Protein AF-A0AB34IRJ4-F1 (afdb_monomer)

Structure (mmCIF, N/CA/C/O backbone):
data_AF-A0AB34IRJ4-F1
#
_entry.id   AF-A0AB34IRJ4-F1
#
loop_
_atom_site.group_PDB
_atom_site.id
_atom_site.type_symbol
_atom_site.label_atom_id
_atom_site.label_alt_id
_atom_site.label_comp_id
_atom_site.label_asym_id
_atom_site.label_entity_id
_atom_site.label_seq_id
_atom_site.pdbx_PDB_ins_code
_atom_site.Cartn_x
_atom_site.Cartn_y
_atom_site.Cartn_z
_atom_site.occupancy
_atom_site.B_iso_or_equiv
_atom_site.auth_seq_id
_atom_site.auth_comp_id
_atom_site.auth_asym_id
_atom_site.auth_atom_id
_atom_site.pdbx_PDB_model_num
ATOM 1 N N . MET A 1 1 ? -19.330 45.972 -19.138 1.00 44.22 1 MET A N 1
ATOM 2 C CA . MET A 1 1 ? -19.219 45.124 -17.928 1.00 44.22 1 MET A CA 1
ATOM 3 C C . MET A 1 1 ? -19.487 43.670 -18.324 1.00 44.22 1 MET A C 1
ATOM 5 O O . MET A 1 1 ? -20.655 43.326 -18.471 1.00 44.22 1 MET A O 1
ATOM 9 N N . PRO A 1 2 ? -18.475 42.829 -18.604 1.00 36.53 2 PRO A N 1
ATOM 10 C CA . PRO A 1 2 ? -18.723 41.432 -18.949 1.00 36.53 2 PRO A CA 1
ATOM 11 C C . PRO A 1 2 ? -18.940 40.585 -17.686 1.00 36.53 2 PRO A C 1
ATOM 13 O O . PRO A 1 2 ? -18.190 40.678 -16.716 1.00 36.53 2 PRO A O 1
ATOM 16 N N . ARG A 1 3 ? -20.011 39.785 -17.715 1.00 39.72 3 ARG A N 1
ATOM 17 C CA . ARG A 1 3 ? -20.464 38.876 -16.656 1.00 39.72 3 ARG A CA 1
ATOM 18 C C . ARG A 1 3 ? -19.517 37.676 -16.535 1.00 39.72 3 ARG A C 1
ATOM 20 O O . ARG A 1 3 ? -19.204 37.027 -17.528 1.00 39.72 3 ARG A O 1
ATOM 27 N N . THR A 1 4 ? -19.092 37.374 -15.315 1.00 46.91 4 THR A N 1
ATOM 28 C CA . THR A 1 4 ? -18.349 36.165 -14.939 1.00 46.91 4 THR A CA 1
ATOM 29 C C . THR A 1 4 ? -19.187 34.911 -15.228 1.00 46.91 4 THR A C 1
ATOM 31 O O . THR A 1 4 ? -20.359 34.889 -14.848 1.00 46.91 4 THR A O 1
ATOM 34 N N . PRO A 1 5 ? -18.636 33.848 -15.844 1.00 43.88 5 PRO A N 1
ATOM 35 C CA . PRO A 1 5 ? -19.367 32.597 -15.985 1.00 43.88 5 PRO A CA 1
ATOM 36 C C . PRO A 1 5 ? -19.512 31.916 -14.619 1.00 43.88 5 PRO A C 1
ATOM 38 O O . PRO A 1 5 ? -18.543 31.760 -13.867 1.00 43.88 5 PRO A O 1
ATOM 41 N N . SER A 1 6 ? -20.746 31.526 -14.304 1.00 44.72 6 SER A N 1
ATOM 42 C CA . SER A 1 6 ? -21.101 30.721 -13.141 1.00 44.72 6 SER A CA 1
ATOM 43 C C . SER A 1 6 ? -20.279 29.434 -13.132 1.00 44.72 6 SER A C 1
ATOM 45 O O . SER A 1 6 ? -20.314 28.656 -14.082 1.00 44.72 6 SER A O 1
ATOM 47 N N . ARG A 1 7 ? -19.531 29.204 -12.048 1.00 42.09 7 ARG A N 1
ATOM 48 C CA . ARG A 1 7 ? -18.909 27.905 -11.779 1.00 42.09 7 ARG A CA 1
ATOM 49 C C . ARG A 1 7 ? -20.019 26.872 -11.625 1.00 42.09 7 ARG A C 1
ATOM 51 O O . ARG A 1 7 ? -20.713 26.889 -10.610 1.00 42.09 7 ARG A O 1
ATOM 58 N N . ASP A 1 8 ? -20.136 25.973 -12.593 1.00 44.22 8 ASP A N 1
ATOM 59 C CA . ASP A 1 8 ? -20.968 24.784 -12.450 1.00 44.22 8 ASP A CA 1
ATOM 60 C C . ASP A 1 8 ? -20.623 24.037 -11.149 1.00 44.22 8 ASP A C 1
ATOM 62 O O . ASP A 1 8 ? -19.438 23.906 -10.792 1.00 44.22 8 ASP A O 1
ATOM 66 N N . PRO A 1 9 ? -21.634 23.539 -10.416 1.00 43.94 9 PRO A N 1
ATOM 67 C CA . PRO A 1 9 ? -21.414 22.751 -9.219 1.00 43.94 9 PRO A CA 1
ATOM 68 C C . PRO A 1 9 ? -20.690 21.461 -9.608 1.00 43.94 9 PRO A C 1
ATOM 70 O O . PRO A 1 9 ? -21.222 20.601 -10.307 1.00 43.94 9 PRO A O 1
ATOM 73 N N . ARG A 1 10 ? -19.438 21.331 -9.153 1.00 44.38 10 ARG A N 1
ATOM 74 C CA . ARG A 1 10 ? -18.630 20.128 -9.380 1.00 44.38 10 ARG A CA 1
ATOM 75 C C . ARG A 1 10 ? -19.422 18.905 -8.902 1.00 44.38 10 ARG A C 1
ATOM 77 O O . ARG A 1 10 ? -19.837 18.896 -7.739 1.00 44.38 10 ARG A O 1
ATOM 84 N N . PRO A 1 11 ? -19.598 17.869 -9.739 1.00 42.78 11 PRO A N 1
ATOM 85 C CA . PRO A 1 11 ? -20.307 16.671 -9.327 1.00 42.78 11 PRO A CA 1
ATOM 86 C C . PRO A 1 11 ? -19.607 16.056 -8.112 1.00 42.78 11 PRO A C 1
ATOM 88 O O . PRO A 1 11 ? -18.382 15.890 -8.084 1.00 42.78 11 PRO A O 1
ATOM 91 N N . ARG A 1 12 ? -20.400 15.775 -7.072 1.00 43.34 12 ARG A N 1
ATOM 92 C CA . ARG A 1 12 ? -19.931 15.136 -5.840 1.00 43.34 12 ARG A CA 1
ATOM 93 C C . ARG A 1 12 ? -19.321 13.779 -6.190 1.00 43.34 12 ARG A C 1
ATOM 95 O O . ARG A 1 12 ? -19.916 12.996 -6.924 1.00 43.34 12 ARG A O 1
ATOM 102 N N . ARG A 1 13 ? -18.124 13.520 -5.657 1.00 37.28 13 ARG A N 1
ATOM 103 C CA . ARG A 1 13 ? -17.415 12.242 -5.790 1.00 37.28 13 ARG A CA 1
ATOM 104 C C . ARG A 1 13 ? -18.254 11.129 -5.152 1.00 37.28 13 ARG A C 1
ATOM 106 O O . ARG A 1 13 ? -18.247 10.987 -3.934 1.00 37.28 13 ARG A O 1
ATOM 113 N N . GLN A 1 14 ? -18.968 10.362 -5.967 1.00 38.47 14 GLN A N 1
ATOM 114 C CA . GLN A 1 14 ? -19.478 9.045 -5.597 1.00 38.47 14 GLN A CA 1
ATOM 115 C C . GLN A 1 14 ? -18.463 8.003 -6.057 1.00 38.47 14 GLN A C 1
ATOM 117 O O . GLN A 1 14 ? -18.259 7.847 -7.256 1.00 38.47 14 GLN A O 1
ATOM 122 N N . GLY A 1 15 ? -17.851 7.309 -5.098 1.00 37.06 15 GLY A N 1
ATOM 123 C CA . GLY A 1 15 ? -17.078 6.091 -5.340 1.00 37.06 15 GLY A CA 1
ATOM 124 C C . GLY A 1 15 ? -15.685 6.285 -5.952 1.00 37.06 15 GLY A C 1
ATOM 125 O O . GLY A 1 15 ? -15.468 7.104 -6.836 1.00 37.06 15 GLY A O 1
ATOM 126 N N . GLY A 1 16 ? -14.728 5.508 -5.442 1.00 42.19 16 GLY A N 1
ATOM 127 C CA . GLY A 1 16 ? -13.586 4.987 -6.203 1.00 42.19 16 GLY A CA 1
ATOM 128 C C . GLY A 1 16 ? -12.669 5.982 -6.920 1.00 42.19 16 GLY A C 1
ATOM 129 O O . GLY A 1 16 ? -12.716 6.130 -8.130 1.00 42.19 16 GLY A O 1
ATOM 130 N N . GLY A 1 17 ? -11.753 6.612 -6.185 1.00 43.38 17 GLY A N 1
ATOM 131 C CA . GLY A 1 17 ? -10.332 6.655 -6.567 1.00 43.38 17 GLY A CA 1
ATOM 132 C C . GLY A 1 17 ? -9.820 7.405 -7.813 1.00 43.38 17 GLY A C 1
ATOM 133 O O . GLY A 1 17 ? -8.629 7.723 -7.809 1.00 43.38 17 GLY A O 1
ATOM 134 N N . ARG A 1 18 ? -10.595 7.733 -8.858 1.00 48.44 18 ARG A N 1
ATOM 135 C CA . ARG A 1 18 ? -10.074 8.410 -10.071 1.00 48.44 18 ARG A CA 1
ATOM 136 C C . ARG A 1 18 ? -11.070 9.405 -10.672 1.00 48.44 18 ARG A C 1
ATOM 138 O O . ARG A 1 18 ? -12.279 9.288 -10.549 1.00 48.44 18 ARG A O 1
ATOM 145 N N . SER A 1 19 ? -10.542 10.464 -11.289 1.00 51.97 19 SER A N 1
ATOM 146 C CA . SER A 1 19 ? -11.357 11.427 -12.040 1.00 51.97 19 SER A CA 1
ATOM 147 C C . SER A 1 19 ? -11.882 10.758 -13.311 1.00 51.97 19 SER A C 1
ATOM 149 O O . SER A 1 19 ? -11.064 10.253 -14.081 1.00 51.97 19 SER A O 1
ATOM 151 N N . ARG A 1 20 ? -13.196 10.845 -13.579 1.00 49.09 20 ARG A N 1
ATOM 152 C CA . ARG A 1 20 ? -13.830 10.412 -14.847 1.00 49.09 20 ARG A CA 1
ATOM 153 C C . ARG A 1 20 ? -13.087 10.911 -16.092 1.00 49.09 20 ARG A C 1
ATOM 155 O O . ARG A 1 20 ? -13.030 10.232 -17.107 1.00 49.09 20 ARG A O 1
ATOM 162 N N . TYR A 1 21 ? -12.447 12.075 -15.987 1.00 50.78 21 TYR A N 1
ATOM 163 C CA . TYR A 1 21 ? -11.659 12.677 -17.061 1.00 50.78 21 TYR A CA 1
ATOM 164 C C . TYR A 1 21 ? -10.412 11.860 -17.447 1.00 50.78 21 TYR A C 1
ATOM 166 O O . TYR A 1 21 ? -9.945 11.929 -18.578 1.00 50.78 21 TYR A O 1
ATOM 174 N N . TYR A 1 22 ? -9.836 11.101 -16.512 1.00 55.50 22 TYR A N 1
ATOM 175 C CA . TYR A 1 22 ? -8.657 10.271 -16.770 1.00 55.50 22 TYR A CA 1
ATOM 176 C C . TYR A 1 22 ? -9.024 8.915 -17.387 1.00 55.50 22 TYR A C 1
ATOM 178 O O . TYR A 1 22 ? -8.258 8.395 -18.195 1.00 55.50 22 TYR A O 1
ATOM 186 N N . GLU A 1 23 ? -10.180 8.361 -17.016 1.00 53.50 23 GLU A N 1
ATOM 187 C CA . GLU A 1 23 ? -10.712 7.115 -17.584 1.00 53.50 23 GLU A CA 1
ATOM 188 C C . GLU A 1 23 ? -11.200 7.326 -19.019 1.00 53.50 23 GLU A C 1
ATOM 190 O O . GLU A 1 23 ? -10.738 6.620 -19.914 1.00 53.50 23 GLU A O 1
ATOM 195 N N . ALA A 1 24 ? -11.968 8.394 -19.269 1.00 54.44 24 ALA A N 1
ATOM 196 C CA . ALA A 1 24 ? -12.435 8.760 -20.610 1.00 54.44 24 ALA A CA 1
ATOM 197 C C . ALA A 1 24 ? -11.276 8.922 -21.617 1.00 54.44 24 ALA A C 1
ATOM 199 O O . ALA A 1 24 ? -11.313 8.406 -22.729 1.00 54.44 24 ALA A O 1
ATOM 200 N N . ARG A 1 25 ? -10.172 9.551 -21.195 1.00 58.47 25 ARG A N 1
ATOM 201 C CA . ARG A 1 25 ? -8.992 9.787 -22.047 1.00 58.47 25 ARG A CA 1
ATOM 202 C C . ARG A 1 25 ? -8.156 8.531 -22.331 1.00 58.47 25 ARG A C 1
ATOM 204 O O . ARG A 1 25 ? -7.213 8.584 -23.122 1.00 58.47 25 ARG A O 1
ATOM 211 N N . ARG A 1 26 ? -8.424 7.426 -21.629 1.00 48.12 26 ARG A N 1
ATOM 212 C CA . ARG A 1 26 ? -7.793 6.118 -21.857 1.00 48.12 26 ARG A CA 1
ATOM 213 C C . ARG A 1 26 ? -8.664 5.197 -22.693 1.00 48.12 26 ARG A C 1
ATOM 215 O O . ARG A 1 26 ? -8.104 4.495 -23.530 1.00 48.12 26 ARG A O 1
ATOM 222 N N . GLU A 1 27 ? -9.980 5.229 -22.495 1.00 50.53 27 GLU A N 1
ATOM 223 C CA . GLU A 1 27 ? -10.932 4.599 -23.417 1.00 50.53 27 GLU A CA 1
ATOM 224 C C . GLU A 1 27 ? -10.751 5.159 -24.832 1.00 50.53 27 GLU A C 1
ATOM 226 O O . GLU A 1 27 ? -10.587 4.383 -25.769 1.00 50.53 27 GLU A O 1
ATOM 231 N N . GLU A 1 28 ? -10.580 6.481 -24.972 1.00 53.06 28 GLU A N 1
ATOM 232 C CA . GLU A 1 28 ? -10.205 7.131 -26.244 1.00 53.06 28 GLU A CA 1
ATOM 233 C C . GLU A 1 28 ? -8.888 6.612 -26.858 1.00 53.06 28 GLU A C 1
ATOM 235 O O . GLU A 1 28 ? -8.661 6.762 -28.055 1.00 53.06 28 GLU A O 1
ATOM 240 N N . ARG A 1 29 ? -7.993 6.013 -26.059 1.00 55.16 29 ARG A N 1
ATOM 241 C CA . ARG A 1 29 ? -6.686 5.485 -26.502 1.00 55.16 29 ARG A CA 1
ATOM 242 C C . ARG A 1 29 ? -6.653 3.959 -26.612 1.00 55.16 29 ARG A C 1
ATOM 244 O O . ARG A 1 29 ? -5.565 3.404 -26.765 1.00 55.16 29 ARG A O 1
ATOM 251 N N . GLY A 1 30 ? -7.792 3.274 -26.469 1.00 35.31 30 GLY A N 1
ATOM 252 C CA . GLY A 1 30 ? -7.916 1.823 -26.666 1.00 35.31 30 GLY A CA 1
ATOM 253 C C . GLY A 1 30 ? -7.024 0.953 -25.769 1.00 35.31 30 GLY A C 1
ATOM 254 O O . GLY A 1 30 ? -6.766 -0.204 -26.085 1.00 35.31 30 GLY A O 1
ATOM 255 N N . THR A 1 31 ? -6.502 1.487 -24.661 1.00 43.66 31 THR A N 1
ATOM 256 C CA . THR A 1 31 ? -5.529 0.782 -23.812 1.00 43.66 31 THR A CA 1
ATOM 257 C C . THR A 1 31 ? -6.236 0.116 -22.633 1.00 43.66 31 THR A C 1
ATOM 259 O O . THR A 1 31 ? -6.259 0.647 -21.520 1.00 43.66 31 THR A O 1
ATOM 262 N N . ALA A 1 32 ? -6.800 -1.071 -22.870 1.00 41.62 32 ALA A N 1
ATOM 263 C CA . ALA A 1 32 ? -7.328 -1.951 -21.826 1.00 41.62 32 ALA A CA 1
ATOM 264 C C . ALA A 1 32 ? -6.165 -2.603 -21.056 1.00 41.62 32 ALA A C 1
ATOM 266 O O . ALA A 1 32 ? -5.778 -3.744 -21.289 1.00 41.62 32 ALA A O 1
ATOM 267 N N . GLY A 1 33 ? -5.527 -1.838 -20.171 1.00 46.69 33 GLY A N 1
ATOM 268 C CA . GLY A 1 33 ? -4.509 -2.388 -19.285 1.00 46.69 33 GLY A CA 1
ATOM 269 C C . GLY A 1 33 ? -5.167 -3.244 -18.209 1.00 46.69 33 GLY A C 1
ATOM 270 O O . GLY A 1 33 ? -6.048 -2.760 -17.505 1.00 46.69 33 GLY A O 1
ATOM 271 N N . GLN A 1 34 ? -4.700 -4.476 -18.017 1.00 51.09 34 GLN A N 1
ATOM 272 C CA . GLN A 1 34 ? -4.971 -5.202 -16.778 1.00 51.09 34 GLN A CA 1
ATOM 273 C C . GLN A 1 34 ? -4.484 -4.337 -15.603 1.00 51.09 34 GLN A C 1
ATOM 275 O O . GLN A 1 34 ? -3.388 -3.758 -15.625 1.00 51.09 34 GLN A O 1
ATOM 280 N N . HIS A 1 35 ? -5.349 -4.131 -14.619 1.00 54.22 35 HIS A N 1
ATOM 281 C CA . HIS A 1 35 ? -5.089 -3.262 -13.480 1.00 54.22 35 HIS A CA 1
ATOM 282 C C . HIS A 1 35 ? -5.100 -4.092 -12.205 1.00 54.22 35 HIS A C 1
ATOM 284 O O . HIS A 1 35 ? -5.909 -5.004 -12.057 1.00 54.22 35 HIS A O 1
ATOM 290 N N . ALA A 1 36 ? -4.203 -3.758 -11.275 1.00 58.00 36 ALA A N 1
ATOM 291 C CA . ALA A 1 36 ? -4.333 -4.238 -9.909 1.00 58.00 36 ALA A CA 1
ATOM 292 C C . ALA A 1 36 ? -5.689 -3.800 -9.341 1.00 58.00 36 ALA A C 1
ATOM 294 O O . ALA A 1 36 ? -6.195 -2.732 -9.705 1.00 58.00 36 ALA A O 1
ATOM 295 N N . ALA A 1 37 ? -6.224 -4.599 -8.418 1.00 68.12 37 ALA A N 1
ATOM 296 C CA . ALA A 1 37 ? -7.390 -4.229 -7.630 1.00 68.12 37 ALA A CA 1
ATOM 297 C C . ALA A 1 37 ? -7.214 -2.842 -6.981 1.00 68.12 37 ALA A C 1
ATOM 299 O O . ALA A 1 37 ? -6.096 -2.365 -6.749 1.00 68.12 37 ALA A O 1
ATOM 300 N N . GLU A 1 38 ? -8.326 -2.171 -6.691 1.00 78.88 38 GLU A N 1
ATOM 301 C CA . GLU A 1 38 ? -8.267 -0.879 -6.022 1.00 78.88 38 GLU A CA 1
ATOM 302 C C . GLU A 1 38 ? -7.922 -1.029 -4.538 1.00 78.88 38 GLU A C 1
ATOM 304 O O . GLU A 1 38 ? -8.399 -1.928 -3.853 1.00 78.88 38 GLU A O 1
ATOM 309 N N . TRP A 1 39 ? -7.117 -0.101 -4.020 1.00 81.94 39 TRP A N 1
ATOM 310 C CA . TRP A 1 39 ? -6.894 0.004 -2.583 1.00 81.94 39 TRP A CA 1
ATOM 311 C C . TRP A 1 39 ? -8.162 0.490 -1.874 1.00 81.94 39 TRP A C 1
ATOM 313 O O . TRP A 1 39 ? -8.698 1.542 -2.243 1.00 81.94 39 TRP A O 1
ATOM 323 N N . SER A 1 40 ? -8.561 -0.192 -0.800 1.00 83.19 40 SER A N 1
ATOM 324 C CA . SER A 1 40 ? -9.406 0.424 0.226 1.00 83.19 40 SER A CA 1
ATOM 325 C C . SER A 1 40 ? -8.607 1.499 0.975 1.00 83.19 40 SER A C 1
ATOM 327 O O . SER A 1 40 ? -7.374 1.442 1.048 1.00 83.19 40 SER A O 1
ATOM 329 N N . ASP A 1 41 ? -9.284 2.507 1.530 1.00 80.69 41 ASP A N 1
ATOM 330 C CA . ASP A 1 41 ? -8.605 3.588 2.262 1.00 80.69 41 ASP A CA 1
ATOM 331 C C . ASP A 1 41 ? -7.877 3.063 3.508 1.00 80.69 41 ASP A C 1
ATOM 333 O O . ASP A 1 41 ? -6.759 3.488 3.801 1.00 80.69 4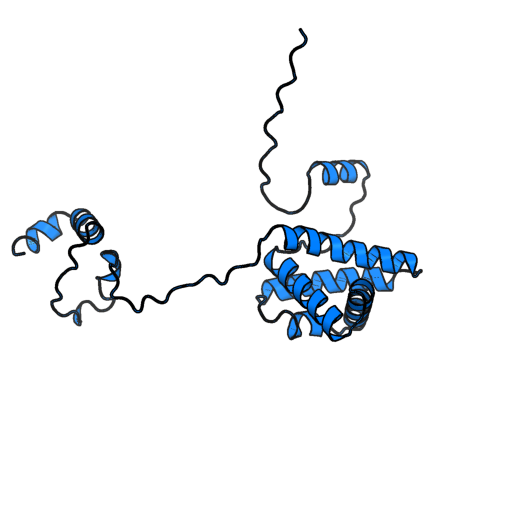1 ASP A O 1
ATOM 337 N N . ALA A 1 42 ? -8.488 2.108 4.217 1.00 81.56 42 ALA A N 1
ATOM 338 C CA . ALA A 1 42 ? -7.899 1.474 5.393 1.00 81.56 42 ALA A CA 1
ATOM 339 C C . ALA A 1 42 ? -6.650 0.659 5.025 1.00 81.56 42 ALA A C 1
ATOM 341 O O . ALA A 1 42 ? -5.606 0.816 5.664 1.00 81.56 42 ALA A O 1
ATOM 342 N N . ALA A 1 43 ? -6.721 -0.143 3.955 1.00 86.62 43 ALA A N 1
ATOM 343 C CA . ALA A 1 43 ? -5.575 -0.909 3.481 1.00 86.62 43 ALA A CA 1
ATOM 344 C C . ALA A 1 43 ? -4.441 0.007 3.000 1.00 86.62 43 ALA A C 1
ATOM 346 O O . ALA A 1 43 ? -3.281 -0.209 3.352 1.00 86.62 43 ALA A O 1
ATOM 347 N N . ALA A 1 44 ? -4.772 1.065 2.249 1.00 88.75 44 ALA A N 1
ATOM 348 C CA . ALA A 1 44 ? -3.791 2.038 1.782 1.00 88.75 44 ALA A CA 1
ATOM 349 C C . ALA A 1 44 ? -3.064 2.718 2.945 1.00 88.75 44 ALA A C 1
ATOM 351 O O . ALA A 1 44 ? -1.839 2.816 2.921 1.00 88.75 44 ALA A O 1
ATOM 352 N N . GLN A 1 45 ? -3.804 3.160 3.965 1.00 86.62 45 GLN A N 1
ATOM 353 C CA . GLN A 1 45 ? -3.220 3.788 5.145 1.00 86.62 45 GLN A CA 1
ATOM 354 C C . GLN A 1 45 ? -2.311 2.818 5.901 1.00 86.62 45 GLN A C 1
ATOM 356 O O . GLN A 1 45 ? -1.174 3.171 6.201 1.00 86.62 45 GLN A O 1
ATOM 361 N N . SER A 1 46 ? -2.786 1.603 6.182 1.00 89.44 46 SER A N 1
ATOM 362 C CA . SER A 1 46 ? -2.026 0.610 6.948 1.00 89.44 46 SER A CA 1
ATOM 363 C C . SER A 1 46 ? -0.723 0.229 6.240 1.00 89.44 46 SER A C 1
ATOM 365 O O . SER A 1 46 ? 0.348 0.314 6.841 1.00 89.44 46 SER A O 1
ATOM 367 N N . VAL A 1 47 ? -0.781 -0.069 4.936 1.00 93.00 47 VAL A N 1
ATOM 368 C CA . VAL A 1 47 ? 0.420 -0.363 4.139 1.00 93.00 47 VAL A CA 1
ATOM 369 C C . VAL A 1 47 ? 1.355 0.843 4.085 1.00 93.00 47 VAL A C 1
ATOM 371 O O . VAL A 1 47 ? 2.565 0.690 4.231 1.00 93.00 47 VAL A O 1
ATOM 374 N N . PHE A 1 48 ? 0.826 2.052 3.893 1.00 93.19 48 PHE A N 1
ATOM 375 C CA . PHE A 1 48 ? 1.649 3.255 3.822 1.00 93.19 48 PHE A CA 1
ATOM 376 C C . PHE A 1 48 ? 2.374 3.550 5.141 1.00 93.19 48 PHE A C 1
ATOM 378 O O . PHE A 1 48 ? 3.575 3.827 5.115 1.00 93.19 48 PHE A O 1
ATOM 385 N N . THR A 1 49 ? 1.677 3.439 6.275 1.00 91.44 49 THR A N 1
ATOM 386 C CA . THR A 1 49 ? 2.262 3.567 7.616 1.00 91.44 49 THR A CA 1
ATOM 387 C C . THR A 1 49 ? 3.355 2.519 7.829 1.00 91.44 49 THR A C 1
ATOM 389 O O . THR A 1 49 ? 4.493 2.887 8.116 1.00 91.44 49 THR A O 1
ATOM 392 N N . ALA A 1 50 ? 3.064 1.239 7.574 1.00 93.31 50 ALA A N 1
ATOM 393 C CA . ALA A 1 50 ? 4.026 0.148 7.730 1.00 93.31 50 ALA A CA 1
ATOM 394 C C . ALA A 1 50 ? 5.292 0.337 6.870 1.00 93.31 50 ALA A C 1
ATOM 396 O O . ALA A 1 50 ? 6.411 0.085 7.321 1.00 93.31 50 ALA A O 1
ATOM 397 N N . LEU A 1 51 ? 5.142 0.826 5.632 1.00 95.38 51 LEU A N 1
ATOM 398 C CA . LEU A 1 51 ? 6.271 1.135 4.748 1.00 95.38 51 LEU A CA 1
ATOM 399 C C . LEU A 1 51 ? 7.119 2.297 5.274 1.00 95.38 51 LEU A C 1
ATOM 401 O O . LEU A 1 51 ? 8.346 2.256 5.169 1.00 95.38 51 LEU A O 1
ATOM 405 N N . HIS A 1 52 ? 6.483 3.327 5.831 1.00 94.25 52 HIS A N 1
ATOM 406 C CA . HIS A 1 52 ? 7.177 4.457 6.443 1.00 94.25 52 HIS A CA 1
ATOM 407 C C . HIS A 1 52 ? 7.936 4.043 7.707 1.00 94.25 52 HIS A C 1
ATOM 409 O O . HIS A 1 52 ? 9.115 4.368 7.841 1.00 94.25 52 HIS A O 1
ATOM 415 N N . GLU A 1 53 ? 7.303 3.281 8.595 1.00 93.44 53 GLU A N 1
ATOM 416 C CA . GLU A 1 53 ? 7.922 2.777 9.824 1.00 93.44 53 GLU A CA 1
ATOM 417 C C . GLU A 1 53 ? 9.055 1.790 9.536 1.00 93.44 53 GLU A C 1
ATOM 419 O O . GLU A 1 53 ? 10.108 1.845 10.168 1.00 93.44 53 GLU A O 1
ATOM 424 N N . GLY A 1 54 ? 8.876 0.892 8.564 1.00 93.62 54 GLY A N 1
ATOM 425 C CA . GLY A 1 54 ? 9.925 -0.027 8.124 1.00 93.62 54 GLY A CA 1
ATOM 426 C C . GLY A 1 54 ? 11.123 0.703 7.507 1.00 93.62 54 GLY A C 1
ATOM 427 O O . GLY A 1 54 ? 12.271 0.415 7.847 1.00 93.62 54 GLY A O 1
ATOM 428 N N . SER A 1 55 ? 10.861 1.707 6.664 1.00 95.88 55 SER A N 1
ATOM 429 C CA . SER A 1 55 ? 11.886 2.587 6.087 1.00 95.88 55 SER A CA 1
ATOM 430 C C . SER A 1 55 ? 12.664 3.346 7.164 1.00 95.88 55 SER A C 1
ATOM 432 O O . SER A 1 55 ? 13.893 3.391 7.092 1.00 95.88 55 SER A O 1
ATOM 434 N N . ALA A 1 56 ? 11.970 3.888 8.170 1.00 94.81 56 ALA A N 1
ATOM 435 C CA . ALA A 1 56 ? 12.582 4.593 9.292 1.00 94.81 56 ALA A CA 1
ATOM 436 C C . ALA A 1 56 ? 13.436 3.656 10.159 1.00 94.81 56 ALA A C 1
ATOM 438 O O . ALA A 1 56 ? 14.602 3.955 10.402 1.00 94.81 56 ALA A O 1
ATOM 439 N N . ARG A 1 57 ? 12.905 2.484 10.545 1.00 94.31 57 ARG A N 1
ATOM 440 C CA . ARG A 1 57 ? 13.638 1.471 11.329 1.00 94.31 57 ARG A CA 1
ATOM 441 C C . ARG A 1 57 ? 14.917 0.999 10.641 1.00 94.31 57 ARG A C 1
ATOM 443 O O . ARG A 1 57 ? 15.915 0.759 11.308 1.00 94.31 57 ARG A O 1
ATOM 450 N N . ARG A 1 58 ? 14.895 0.861 9.313 1.00 94.12 58 ARG A N 1
ATOM 451 C CA . ARG A 1 58 ? 16.057 0.421 8.525 1.00 94.12 58 ARG A CA 1
ATOM 452 C C . ARG A 1 58 ? 17.001 1.570 8.137 1.00 94.12 58 ARG A C 1
ATOM 454 O O . ARG A 1 58 ? 18.063 1.306 7.584 1.00 94.12 58 ARG A O 1
ATOM 461 N N . GLY A 1 59 ? 16.632 2.829 8.386 1.00 95.06 59 GLY A N 1
ATOM 462 C CA . GLY A 1 59 ? 17.456 3.994 8.047 1.00 95.06 59 GLY A CA 1
ATOM 463 C C . GLY A 1 59 ? 17.676 4.188 6.541 1.00 95.06 59 GLY A C 1
ATOM 464 O O . GLY A 1 59 ? 18.699 4.724 6.124 1.00 95.06 59 GLY A O 1
ATOM 465 N N . VAL A 1 60 ? 16.743 3.733 5.699 1.00 96.06 60 VAL A N 1
ATOM 466 C CA . VAL A 1 60 ? 16.847 3.839 4.233 1.00 96.06 60 VAL A CA 1
ATOM 467 C C . VAL A 1 60 ? 15.719 4.686 3.667 1.00 96.06 60 VAL A C 1
ATOM 469 O O . VAL A 1 60 ? 14.627 4.737 4.224 1.00 96.06 60 VAL A O 1
ATOM 472 N N . ALA A 1 61 ? 15.946 5.314 2.511 1.00 95.50 61 ALA A N 1
ATOM 473 C CA . ALA A 1 61 ? 14.897 6.045 1.809 1.00 95.50 61 ALA A CA 1
ATOM 474 C C . ALA A 1 61 ? 13.706 5.129 1.469 1.00 95.50 61 ALA A C 1
ATOM 476 O O . ALA A 1 61 ? 13.899 4.022 0.959 1.00 95.50 61 ALA A O 1
ATOM 477 N N . ILE A 1 62 ? 12.478 5.630 1.649 1.00 95.38 62 ILE A N 1
ATOM 478 C CA . ILE A 1 62 ? 11.242 4.855 1.437 1.00 95.38 62 ILE A CA 1
ATOM 479 C C . ILE A 1 62 ? 11.180 4.175 0.068 1.00 95.38 62 ILE A C 1
ATOM 481 O O . ILE A 1 62 ? 10.719 3.047 -0.040 1.00 95.38 62 ILE A O 1
ATOM 485 N N . GLY A 1 63 ? 11.688 4.824 -0.984 1.00 94.88 63 GLY A N 1
ATOM 486 C CA . GLY A 1 63 ? 11.714 4.232 -2.321 1.00 94.88 63 GLY A CA 1
ATOM 487 C C . GLY A 1 63 ? 12.565 2.961 -2.395 1.00 94.88 63 GLY A C 1
ATOM 488 O O . GLY A 1 63 ? 12.143 1.991 -3.014 1.00 94.88 63 GLY A O 1
ATOM 489 N N . ARG A 1 64 ? 13.725 2.949 -1.726 1.00 95.44 64 ARG A N 1
ATOM 490 C CA . ARG A 1 64 ? 14.602 1.773 -1.641 1.00 95.44 64 ARG A CA 1
ATOM 491 C C . ARG A 1 64 ? 13.977 0.687 -0.767 1.00 95.44 64 ARG A C 1
ATOM 493 O O . ARG A 1 64 ? 14.008 -0.475 -1.140 1.00 95.44 64 ARG A O 1
ATOM 500 N N . PHE A 1 65 ? 13.359 1.069 0.351 1.00 96.50 65 PHE A N 1
ATOM 501 C CA . PHE A 1 65 ? 12.657 0.118 1.216 1.00 96.50 65 PHE A CA 1
ATOM 502 C C . PHE A 1 65 ? 11.517 -0.599 0.481 1.00 96.50 65 PHE A C 1
ATOM 504 O O . PHE A 1 65 ? 11.433 -1.820 0.501 1.00 96.50 65 PHE A O 1
ATOM 511 N N . VAL A 1 66 ? 10.668 0.159 -0.218 1.00 96.44 66 VAL A N 1
ATOM 512 C CA . VAL A 1 66 ? 9.555 -0.383 -1.013 1.00 96.44 66 VAL A CA 1
ATOM 513 C C . VAL A 1 66 ? 10.056 -1.306 -2.115 1.00 96.44 66 VAL A C 1
ATOM 515 O O . VAL A 1 66 ? 9.457 -2.345 -2.365 1.00 96.44 66 VAL A O 1
ATOM 518 N N . GLU A 1 67 ? 11.142 -0.927 -2.782 1.00 95.94 67 GLU A N 1
ATOM 519 C CA . GLU A 1 67 ? 11.776 -1.758 -3.798 1.00 95.94 67 GLU A CA 1
ATOM 520 C C . GLU A 1 67 ? 12.224 -3.107 -3.226 1.00 95.94 67 GLU A C 1
ATOM 522 O O . GLU A 1 67 ? 11.894 -4.134 -3.811 1.00 95.94 67 GLU A O 1
ATOM 527 N N . ASP A 1 68 ? 12.891 -3.118 -2.068 1.00 94.44 68 ASP A N 1
ATOM 528 C CA . ASP A 1 68 ? 13.309 -4.351 -1.391 1.00 94.44 68 ASP A CA 1
ATOM 529 C C . ASP A 1 68 ? 12.103 -5.211 -0.973 1.00 94.44 68 ASP A C 1
ATOM 531 O O . ASP A 1 68 ? 12.109 -6.423 -1.177 1.00 94.44 68 ASP A O 1
ATOM 535 N N . VAL A 1 69 ? 11.045 -4.588 -0.436 1.00 95.38 69 VAL A N 1
ATOM 536 C CA . VAL A 1 69 ? 9.802 -5.285 -0.062 1.00 95.38 69 VAL A CA 1
ATOM 537 C C . VAL A 1 69 ? 9.156 -5.939 -1.282 1.00 95.38 69 VAL A C 1
ATOM 539 O O . VAL A 1 69 ? 8.801 -7.113 -1.230 1.00 95.38 69 VAL A O 1
ATOM 542 N N . LEU A 1 70 ? 9.021 -5.214 -2.395 1.00 95.00 70 LEU A N 1
ATOM 543 C CA . LEU A 1 70 ? 8.420 -5.751 -3.618 1.00 95.00 70 LEU A CA 1
ATOM 544 C C . LEU A 1 70 ? 9.291 -6.836 -4.266 1.00 95.00 70 LEU A C 1
ATOM 546 O O . LEU A 1 70 ? 8.746 -7.793 -4.804 1.00 95.00 70 LEU A O 1
ATOM 550 N N . VAL A 1 71 ? 10.621 -6.737 -4.184 1.00 93.62 71 VAL A N 1
ATOM 551 C CA . VAL A 1 71 ? 11.522 -7.824 -4.607 1.00 93.62 71 VAL A CA 1
ATOM 552 C C . VAL A 1 71 ? 11.309 -9.072 -3.747 1.00 93.62 71 VAL A C 1
ATOM 554 O O . VAL A 1 71 ? 11.211 -10.168 -4.292 1.00 93.62 71 VAL A O 1
ATOM 557 N N . GLY A 1 72 ? 11.164 -8.916 -2.428 1.00 91.69 72 GLY A N 1
ATOM 558 C CA . GLY A 1 72 ? 10.812 -10.021 -1.532 1.00 91.69 72 GLY A CA 1
ATOM 559 C C . GLY A 1 72 ? 9.480 -10.672 -1.913 1.00 91.69 72 GLY A C 1
ATOM 560 O O . GLY A 1 72 ? 9.404 -11.891 -2.053 1.00 91.69 72 GLY A O 1
ATOM 561 N N . VAL A 1 73 ? 8.454 -9.862 -2.187 1.00 91.50 73 VAL A N 1
ATOM 562 C CA . VAL A 1 73 ? 7.137 -10.347 -2.635 1.00 91.50 73 VAL A CA 1
ATOM 563 C C . VAL A 1 73 ? 7.225 -11.096 -3.968 1.00 91.50 73 VAL A C 1
ATOM 565 O O . VAL A 1 73 ? 6.593 -12.143 -4.104 1.00 91.50 73 VAL A O 1
ATOM 568 N N . ALA A 1 74 ? 8.021 -10.617 -4.933 1.00 87.69 74 ALA A N 1
ATOM 569 C CA . ALA A 1 74 ? 8.253 -11.320 -6.201 1.00 87.69 74 ALA A CA 1
ATOM 570 C C . ALA A 1 74 ? 8.908 -12.696 -5.988 1.00 87.69 74 ALA A C 1
ATOM 572 O O . ALA A 1 74 ? 8.581 -13.646 -6.691 1.00 87.69 74 ALA A O 1
ATOM 573 N N . ALA A 1 75 ? 9.782 -12.815 -4.986 1.00 86.88 75 ALA A N 1
ATOM 574 C CA . ALA A 1 75 ? 10.404 -14.073 -4.576 1.00 86.88 75 ALA A CA 1
ATOM 575 C C . ALA A 1 75 ? 9.480 -14.975 -3.725 1.00 86.88 75 ALA A C 1
ATOM 577 O O . ALA A 1 75 ? 9.915 -16.012 -3.230 1.00 86.88 75 ALA A O 1
ATOM 578 N N . GLY A 1 76 ? 8.212 -14.592 -3.533 1.00 81.12 76 GLY A N 1
ATOM 579 C CA . GLY A 1 76 ? 7.224 -15.349 -2.762 1.00 81.12 76 GLY A CA 1
ATOM 580 C C . GLY A 1 76 ? 7.130 -14.966 -1.281 1.00 81.12 76 GLY A C 1
ATOM 581 O O . GLY A 1 76 ? 6.259 -15.488 -0.576 1.00 81.12 76 GLY A O 1
ATOM 582 N N . ASP A 1 77 ? 7.948 -14.026 -0.794 1.00 85.38 77 ASP A N 1
ATOM 583 C CA . ASP A 1 77 ? 7.865 -13.533 0.581 1.00 85.38 77 ASP A CA 1
ATOM 584 C C . ASP A 1 77 ? 6.710 -12.534 0.747 1.00 85.38 77 ASP A C 1
ATOM 586 O O . ASP A 1 77 ? 6.846 -11.321 0.593 1.00 85.38 77 ASP A O 1
ATOM 590 N N . ASN A 1 78 ? 5.541 -13.063 1.102 1.00 78.44 78 ASN A N 1
ATOM 591 C CA . ASN A 1 78 ? 4.343 -12.269 1.381 1.00 78.44 78 ASN A CA 1
ATOM 592 C C . ASN A 1 78 ? 4.218 -11.881 2.862 1.00 78.44 78 ASN A C 1
ATOM 594 O O . ASN A 1 78 ? 3.153 -11.457 3.309 1.00 78.44 78 ASN A O 1
ATOM 598 N N . ARG A 1 79 ? 5.281 -12.033 3.665 1.00 83.62 79 ARG A N 1
ATOM 599 C CA . ARG A 1 79 ? 5.199 -11.801 5.113 1.00 83.62 79 ARG A CA 1
ATOM 600 C C . ARG A 1 79 ? 5.022 -10.332 5.469 1.00 83.62 79 ARG A C 1
ATOM 602 O O . ARG A 1 79 ? 4.601 -10.064 6.586 1.00 83.62 79 ARG A O 1
ATOM 609 N N . PHE A 1 80 ? 5.308 -9.395 4.563 1.00 90.00 80 PHE A N 1
ATOM 610 C CA . PHE A 1 80 ? 5.163 -7.964 4.838 1.00 90.00 80 PHE A CA 1
ATOM 611 C C . PHE A 1 80 ? 3.739 -7.598 5.292 1.00 90.00 80 PHE A C 1
ATOM 613 O O . PHE A 1 80 ? 3.568 -7.073 6.390 1.00 90.00 80 PHE A O 1
ATOM 620 N N . THR A 1 81 ? 2.706 -7.934 4.510 1.00 86.44 81 THR A N 1
ATOM 621 C CA . THR A 1 81 ? 1.307 -7.626 4.868 1.00 86.44 81 THR A CA 1
ATOM 622 C C . THR A 1 81 ? 0.862 -8.394 6.113 1.00 86.44 81 THR A C 1
ATOM 624 O O . THR A 1 81 ? 0.152 -7.850 6.953 1.00 86.44 81 THR A O 1
ATOM 627 N N . ALA A 1 82 ? 1.329 -9.633 6.291 1.00 83.38 82 ALA A N 1
ATOM 628 C CA . ALA A 1 82 ? 1.008 -10.440 7.466 1.00 83.38 82 ALA A CA 1
ATOM 629 C C . ALA A 1 82 ? 1.666 -9.931 8.765 1.00 83.38 82 ALA A C 1
ATOM 631 O O . ALA A 1 82 ? 1.058 -10.010 9.832 1.00 83.38 82 ALA A O 1
ATOM 632 N N . ARG A 1 83 ? 2.907 -9.430 8.701 1.00 85.94 83 ARG A N 1
ATOM 633 C CA . ARG A 1 83 ? 3.698 -9.043 9.882 1.00 85.94 83 ARG A CA 1
ATOM 634 C C . ARG A 1 83 ? 3.543 -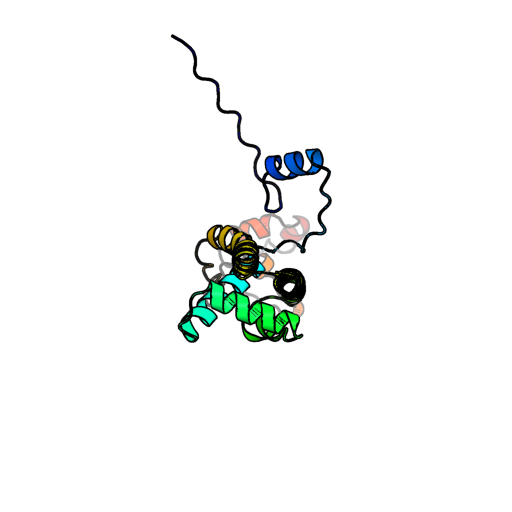7.584 10.258 1.00 85.94 83 ARG A C 1
ATOM 636 O O . ARG A 1 83 ? 3.452 -7.301 11.451 1.00 85.94 83 ARG A O 1
ATOM 643 N N . GLU A 1 84 ? 3.530 -6.703 9.265 1.00 86.69 84 GLU A N 1
ATOM 644 C CA . GLU A 1 84 ? 3.615 -5.255 9.461 1.00 86.69 84 GLU A CA 1
ATOM 645 C C . GLU A 1 84 ? 2.240 -4.575 9.373 1.00 86.69 84 GLU A C 1
ATOM 647 O O . GLU A 1 84 ? 2.068 -3.479 9.888 1.00 86.69 84 GLU A O 1
ATOM 652 N N . CYS A 1 85 ? 1.232 -5.227 8.779 1.00 86.12 85 CYS A N 1
ATOM 653 C CA . CYS A 1 85 ? -0.131 -4.691 8.648 1.00 86.12 85 CYS A CA 1
ATOM 654 C C . CYS A 1 85 ? -1.148 -5.487 9.493 1.00 86.12 85 CYS A C 1
ATOM 656 O O . CYS A 1 85 ? -2.201 -5.899 9.004 1.00 86.12 85 CYS A O 1
ATOM 658 N N . ARG A 1 86 ? -0.828 -5.753 10.770 1.00 80.62 86 ARG A N 1
ATOM 659 C CA . ARG A 1 86 ? -1.620 -6.658 11.637 1.00 80.62 86 ARG A CA 1
ATOM 660 C C . ARG A 1 86 ? -3.036 -6.169 11.927 1.00 80.62 86 ARG A C 1
ATOM 662 O O . ARG A 1 86 ? -3.931 -6.991 12.081 1.00 80.62 86 ARG A O 1
ATOM 669 N N . GLU A 1 87 ? -3.230 -4.854 11.976 1.00 80.81 87 GLU A N 1
ATOM 670 C CA . GLU A 1 87 ? -4.530 -4.222 12.243 1.00 80.81 87 GLU A CA 1
ATOM 671 C C . GLU A 1 87 ? -5.498 -4.309 11.052 1.00 80.81 87 GLU A C 1
ATOM 673 O O . GLU A 1 87 ? -6.681 -4.005 11.177 1.00 80.81 87 GLU A O 1
ATOM 678 N N . MET A 1 88 ? -5.006 -4.736 9.888 1.00 84.69 88 MET A N 1
ATOM 679 C CA . MET A 1 88 ? -5.809 -4.920 8.686 1.00 84.69 88 MET A CA 1
ATOM 680 C C . MET A 1 88 ? -6.654 -6.194 8.791 1.00 84.69 88 MET A C 1
ATOM 682 O O . MET A 1 88 ? -6.130 -7.249 9.171 1.00 84.69 88 MET A O 1
ATOM 686 N N . CYS A 1 89 ? -7.935 -6.119 8.412 1.00 84.75 89 CYS A N 1
ATOM 687 C CA . CYS A 1 89 ? -8.798 -7.299 8.346 1.00 84.75 89 CYS A CA 1
ATOM 688 C C . CYS A 1 89 ? -8.312 -8.290 7.268 1.00 84.75 89 CYS A C 1
ATOM 690 O O . CYS A 1 89 ? -7.545 -7.922 6.377 1.00 84.75 89 CYS A O 1
ATOM 692 N N . ALA A 1 90 ? -8.746 -9.554 7.343 1.00 85.62 90 ALA A N 1
ATOM 693 C CA . ALA A 1 90 ? -8.283 -10.606 6.431 1.00 85.62 90 ALA A CA 1
ATOM 694 C C . ALA A 1 90 ? -8.559 -10.274 4.952 1.00 85.62 90 ALA A C 1
ATOM 696 O O . ALA A 1 90 ? -7.648 -10.350 4.133 1.00 85.62 90 ALA A O 1
ATOM 697 N N . ALA A 1 91 ? -9.770 -9.804 4.633 1.00 83.81 91 ALA A N 1
ATOM 698 C CA . ALA A 1 91 ? -10.149 -9.451 3.265 1.00 83.81 91 ALA A CA 1
ATOM 699 C C . ALA A 1 91 ? -9.287 -8.311 2.687 1.00 83.81 91 ALA A C 1
ATOM 701 O O . ALA A 1 91 ? -8.767 -8.421 1.577 1.00 83.81 91 ALA A O 1
ATOM 702 N N . ASP A 1 92 ? -9.071 -7.236 3.453 1.00 86.00 92 ASP A N 1
ATOM 703 C CA . ASP A 1 92 ? -8.190 -6.135 3.041 1.00 86.00 92 ASP A CA 1
ATOM 704 C C . ASP A 1 92 ? -6.737 -6.608 2.866 1.00 86.00 92 ASP A C 1
ATOM 706 O O . ASP A 1 92 ? -6.031 -6.140 1.970 1.00 86.00 92 ASP A O 1
ATOM 710 N N . ARG A 1 93 ? -6.287 -7.558 3.695 1.00 88.38 93 ARG A N 1
ATOM 711 C CA . ARG A 1 93 ? -4.934 -8.122 3.628 1.00 88.38 93 ARG A CA 1
ATOM 712 C C . AR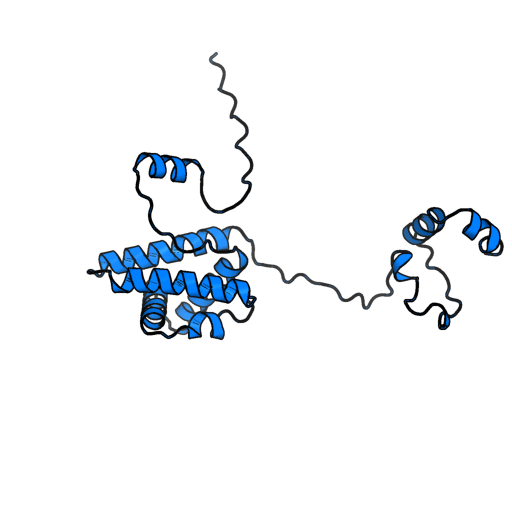G A 1 93 ? -4.719 -8.946 2.365 1.00 88.38 93 ARG A C 1
ATOM 714 O O . ARG A 1 93 ? -3.650 -8.836 1.757 1.00 88.38 93 ARG A O 1
ATOM 721 N N . ASP A 1 94 ? -5.718 -9.716 1.951 1.00 87.00 94 ASP A N 1
ATOM 722 C CA . ASP A 1 94 ? -5.679 -10.487 0.707 1.00 87.00 94 ASP A CA 1
ATOM 723 C C . ASP A 1 94 ? -5.627 -9.557 -0.508 1.00 87.00 94 ASP A C 1
ATOM 725 O O . ASP A 1 94 ? -4.766 -9.719 -1.379 1.00 87.00 94 ASP A O 1
ATOM 729 N N . VAL A 1 95 ? -6.458 -8.508 -0.519 1.00 88.06 95 VAL A N 1
ATOM 730 C CA . VAL A 1 95 ? -6.440 -7.471 -1.563 1.00 88.06 95 VAL A CA 1
ATOM 731 C C . VAL A 1 95 ? -5.084 -6.764 -1.610 1.00 88.06 95 VAL A C 1
ATOM 733 O O . VAL A 1 95 ? -4.467 -6.688 -2.674 1.00 88.06 95 VAL A O 1
ATOM 736 N N . ALA A 1 96 ? -4.571 -6.294 -0.469 1.00 90.50 96 ALA A N 1
ATOM 737 C CA . ALA A 1 96 ? -3.270 -5.632 -0.386 1.00 90.50 96 ALA A CA 1
ATOM 738 C C . ALA A 1 96 ? -2.140 -6.538 -0.894 1.00 90.50 96 ALA A C 1
ATOM 740 O O . ALA A 1 96 ? -1.280 -6.097 -1.657 1.00 90.50 96 ALA A O 1
ATOM 741 N N . THR A 1 97 ? -2.168 -7.820 -0.527 1.00 90.81 97 THR A N 1
ATOM 742 C CA . THR A 1 97 ? -1.181 -8.812 -0.968 1.00 90.81 97 THR A CA 1
ATOM 743 C C . THR A 1 97 ? -1.267 -9.039 -2.477 1.00 90.81 97 THR A C 1
ATOM 745 O O . THR A 1 97 ? -0.236 -9.034 -3.150 1.00 90.81 97 THR A O 1
ATOM 74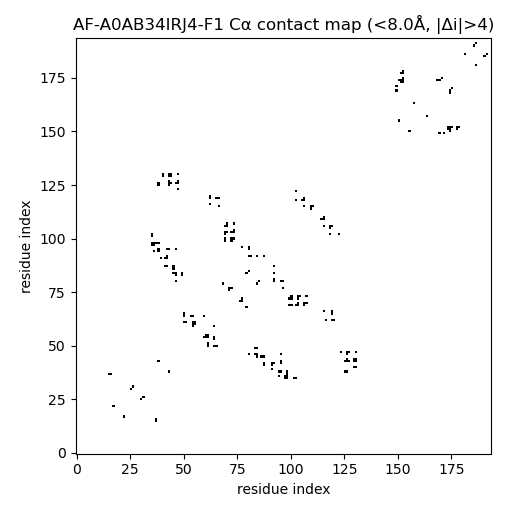8 N N . GLY A 1 98 ? -2.473 -9.154 -3.041 1.00 90.12 98 GLY A N 1
ATOM 749 C CA . GLY A 1 98 ? -2.683 -9.239 -4.489 1.00 90.12 98 GLY A CA 1
ATOM 750 C C . GLY A 1 98 ? -2.144 -8.018 -5.240 1.00 90.12 98 GLY A C 1
ATOM 751 O O . GLY A 1 98 ? -1.416 -8.164 -6.223 1.00 90.12 98 GLY A O 1
ATOM 752 N N . ILE A 1 99 ? -2.416 -6.809 -4.738 1.00 91.06 99 ILE A N 1
ATOM 753 C CA . ILE A 1 99 ? -1.904 -5.564 -5.327 1.00 91.06 99 ILE A CA 1
ATOM 754 C C . ILE A 1 99 ? -0.372 -5.511 -5.251 1.00 91.06 99 ILE A C 1
ATOM 756 O O . ILE A 1 99 ? 0.288 -5.171 -6.237 1.00 91.06 99 ILE A O 1
ATOM 760 N N . MET A 1 100 ? 0.219 -5.862 -4.106 1.00 93.81 100 MET A N 1
ATOM 761 C CA . MET A 1 100 ? 1.675 -5.890 -3.947 1.00 93.81 100 MET A CA 1
ATOM 762 C C . MET A 1 100 ? 2.329 -6.901 -4.890 1.00 93.81 100 MET A C 1
ATOM 764 O O . MET A 1 100 ? 3.322 -6.554 -5.524 1.00 93.81 100 MET A O 1
ATOM 768 N N . ARG A 1 101 ? 1.754 -8.099 -5.057 1.00 92.50 101 ARG A N 1
ATOM 769 C CA . ARG A 1 101 ? 2.234 -9.112 -6.014 1.00 92.50 101 ARG A CA 1
ATOM 770 C C . ARG A 1 101 ? 2.195 -8.611 -7.451 1.00 92.50 101 ARG A C 1
ATOM 772 O O . ARG A 1 101 ? 3.192 -8.718 -8.158 1.00 92.50 101 ARG A O 1
ATOM 779 N N . TRP A 1 102 ? 1.092 -7.990 -7.862 1.00 92.06 102 TRP A N 1
ATOM 780 C CA . TRP A 1 102 ? 0.988 -7.378 -9.187 1.00 92.06 102 TRP A CA 1
ATOM 781 C C . TRP A 1 102 ? 2.107 -6.354 -9.430 1.00 92.06 102 TRP A C 1
ATOM 783 O O . TRP A 1 102 ? 2.793 -6.375 -10.451 1.00 92.06 102 TRP A O 1
ATOM 793 N N . HIS A 1 103 ? 2.339 -5.464 -8.462 1.00 93.12 103 HIS A N 1
ATOM 794 C CA . HIS A 1 103 ? 3.400 -4.464 -8.563 1.00 93.12 103 HIS A CA 1
ATOM 795 C C . HIS A 1 103 ? 4.812 -5.054 -8.474 1.00 93.12 103 HIS A C 1
ATOM 797 O O . HIS A 1 103 ? 5.728 -4.495 -9.077 1.00 93.12 103 HIS A O 1
ATOM 803 N N . ALA A 1 104 ? 4.988 -6.163 -7.759 1.00 93.75 104 ALA A N 1
ATOM 804 C CA . ALA A 1 104 ? 6.237 -6.903 -7.675 1.00 93.75 104 ALA A CA 1
ATOM 805 C C . ALA A 1 104 ? 6.615 -7.529 -9.027 1.00 93.75 104 ALA A C 1
ATOM 807 O O . ALA A 1 104 ? 7.756 -7.378 -9.458 1.00 93.75 104 ALA A O 1
ATOM 808 N N . LEU A 1 105 ? 5.651 -8.118 -9.745 1.00 92.12 105 LEU A N 1
ATOM 809 C CA . LEU A 1 105 ? 5.856 -8.636 -11.105 1.00 92.12 105 LEU A CA 1
ATOM 810 C C . LEU A 1 105 ? 6.273 -7.519 -12.074 1.00 92.12 105 LEU A C 1
ATOM 812 O O . LEU A 1 105 ? 7.317 -7.604 -12.716 1.00 92.12 105 LEU A O 1
ATOM 816 N N . LEU A 1 106 ? 5.547 -6.395 -12.075 1.00 91.38 106 LEU A N 1
ATOM 817 C CA . LEU A 1 106 ? 5.895 -5.231 -12.903 1.00 91.38 106 LEU A CA 1
ATOM 818 C C . LEU A 1 106 ? 7.260 -4.611 -12.563 1.00 91.38 106 LEU A C 1
ATOM 820 O O . LEU A 1 106 ? 7.844 -3.901 -13.390 1.00 91.38 106 LEU A O 1
ATOM 824 N N . LEU A 1 107 ? 7.720 -4.781 -11.320 1.00 93.56 107 LEU A N 1
ATOM 825 C CA . LEU A 1 107 ? 9.039 -4.346 -10.872 1.00 93.56 107 LEU A CA 1
ATOM 826 C C . LEU A 1 107 ? 10.129 -5.323 -11.328 1.00 93.56 107 LEU A C 1
ATOM 828 O O . LEU A 1 107 ? 11.205 -4.861 -11.700 1.00 93.56 107 LEU A O 1
ATOM 832 N N . ALA A 1 108 ? 9.853 -6.629 -11.312 1.00 90.88 108 ALA A N 1
ATOM 833 C CA . ALA A 1 108 ? 10.760 -7.669 -11.789 1.00 90.88 108 ALA A CA 1
ATOM 834 C C . ALA A 1 108 ? 11.0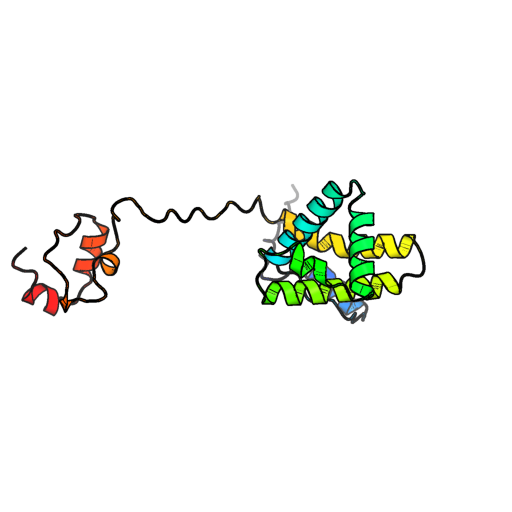02 -7.569 -13.306 1.00 90.88 108 ALA A C 1
ATOM 836 O O . ALA A 1 108 ? 12.132 -7.722 -13.757 1.00 90.88 108 ALA A O 1
ATOM 837 N N . GLU A 1 109 ? 9.979 -7.203 -14.082 1.00 91.25 109 GLU A N 1
ATOM 838 C CA . GLU A 1 109 ? 10.072 -6.974 -15.536 1.00 91.25 109 GLU A CA 1
ATOM 839 C C . GLU A 1 109 ? 10.813 -5.678 -15.924 1.00 91.25 109 GLU A C 1
ATOM 841 O O . GLU A 1 109 ? 11.058 -5.401 -17.101 1.00 91.25 109 GLU A O 1
ATOM 846 N N . ALA A 1 110 ? 11.144 -4.814 -14.962 1.00 92.50 110 ALA A N 1
ATOM 847 C CA . ALA A 1 110 ? 11.726 -3.514 -15.258 1.00 92.50 110 ALA A CA 1
ATOM 848 C C . ALA A 1 110 ? 13.221 -3.624 -15.613 1.00 92.50 110 ALA A C 1
ATOM 850 O O . ALA A 1 110 ? 14.079 -3.694 -14.736 1.00 92.50 110 ALA A O 1
ATOM 851 N N . ALA A 1 111 ? 13.534 -3.504 -16.906 1.00 89.00 111 ALA A N 1
ATOM 852 C CA . ALA A 1 111 ? 14.887 -3.647 -17.459 1.00 89.00 111 ALA A CA 1
ATOM 853 C C . ALA A 1 111 ? 15.929 -2.604 -16.994 1.00 89.00 111 ALA A C 1
ATOM 855 O O . ALA A 1 111 ? 17.116 -2.757 -17.263 1.00 89.00 111 ALA A O 1
ATOM 856 N N . SER A 1 112 ? 15.526 -1.516 -16.325 1.00 93.62 112 SER A N 1
ATOM 857 C CA . SER A 1 112 ? 16.454 -0.457 -15.901 1.00 93.62 112 SER A CA 1
ATOM 858 C C . SER A 1 112 ? 16.146 0.101 -14.517 1.00 93.62 112 SER A C 1
ATOM 860 O O . SER A 1 112 ? 15.004 0.095 -14.047 1.00 93.62 112 SER A O 1
ATOM 862 N N . ARG A 1 113 ? 17.165 0.693 -13.876 1.00 93.00 113 ARG A N 1
ATOM 863 C CA . ARG A 1 113 ? 17.008 1.398 -12.593 1.00 93.00 113 ARG A CA 1
ATOM 864 C C . ARG A 1 113 ? 15.947 2.494 -12.673 1.00 93.00 113 ARG A C 1
ATOM 866 O O . ARG A 1 113 ? 15.119 2.612 -11.772 1.00 93.00 113 ARG A O 1
ATOM 873 N N . ALA A 1 114 ? 15.943 3.270 -13.757 1.00 93.12 114 ALA A N 1
ATOM 874 C CA . ALA A 1 114 ? 14.962 4.328 -13.974 1.00 93.12 114 ALA A CA 1
ATOM 875 C C . ALA A 1 114 ? 13.533 3.769 -14.080 1.00 93.12 114 ALA A C 1
ATOM 877 O O . ALA A 1 114 ? 12.608 4.343 -13.500 1.00 93.12 114 ALA A O 1
ATOM 878 N N . ALA A 1 115 ? 13.350 2.634 -14.763 1.00 91.50 115 ALA A N 1
ATOM 879 C CA . ALA A 1 115 ? 12.063 1.949 -14.834 1.00 91.50 115 ALA A CA 1
ATOM 880 C C . ALA A 1 115 ? 11.617 1.449 -13.450 1.00 91.50 115 ALA A C 1
ATOM 882 O O . ALA A 1 115 ? 10.484 1.719 -13.049 1.00 91.50 115 ALA A O 1
ATOM 883 N N . ARG A 1 116 ? 12.518 0.835 -12.670 1.00 93.12 116 ARG A N 1
ATOM 884 C CA . ARG A 1 116 ? 12.232 0.396 -11.291 1.00 93.12 116 ARG A CA 1
ATOM 885 C C . ARG A 1 116 ? 11.792 1.554 -10.393 1.00 93.12 116 ARG A C 1
ATOM 887 O O . ARG A 1 116 ? 10.757 1.463 -9.737 1.00 93.12 116 ARG A O 1
ATOM 894 N N . I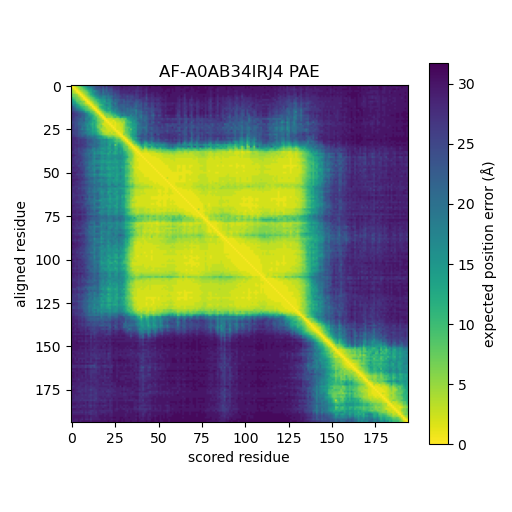LE A 1 117 ? 12.491 2.692 -10.445 1.00 93.31 117 ILE A N 1
ATOM 895 C CA . ILE A 1 117 ? 12.104 3.908 -9.705 1.00 93.31 117 ILE A CA 1
ATOM 896 C C . ILE A 1 117 ? 10.700 4.376 -10.109 1.00 93.31 117 ILE A C 1
ATOM 898 O O . ILE A 1 117 ? 9.900 4.746 -9.246 1.00 93.31 117 ILE A O 1
ATOM 902 N N . ARG A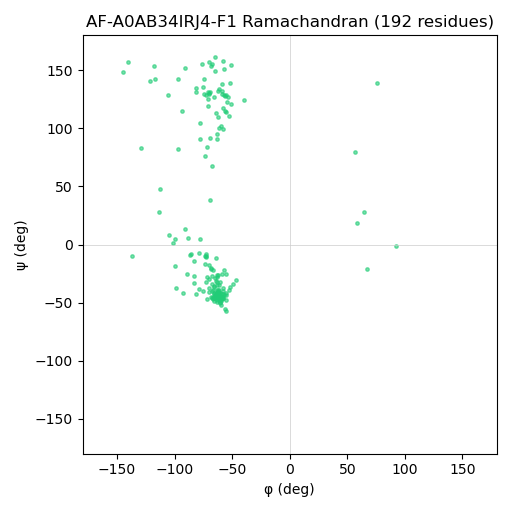 1 118 ? 10.367 4.358 -11.408 1.00 92.38 118 ARG A N 1
ATOM 903 C CA . ARG A 1 118 ? 9.016 4.706 -11.878 1.00 92.38 118 ARG A CA 1
ATOM 904 C C . ARG A 1 118 ? 7.968 3.741 -11.323 1.00 92.38 118 ARG A C 1
ATOM 906 O O . ARG A 1 118 ? 6.956 4.218 -10.822 1.00 92.38 118 ARG A O 1
ATOM 913 N N . ARG A 1 119 ? 8.218 2.426 -11.331 1.00 92.94 119 ARG A N 1
ATOM 914 C CA . ARG A 1 119 ? 7.299 1.415 -10.769 1.00 92.94 119 ARG A CA 1
ATOM 915 C C . ARG A 1 119 ? 7.042 1.635 -9.279 1.00 92.94 119 ARG A C 1
ATOM 917 O O . ARG A 1 119 ? 5.884 1.672 -8.867 1.00 92.94 119 ARG A O 1
ATOM 924 N N . VAL A 1 120 ? 8.093 1.890 -8.501 1.00 95.19 120 VAL A N 1
ATOM 925 C CA . VAL A 1 120 ? 7.984 2.222 -7.070 1.00 95.19 120 VAL A CA 1
ATOM 926 C C . VAL A 1 120 ? 7.157 3.492 -6.856 1.00 95.19 120 VAL A C 1
ATOM 928 O O . VAL A 1 120 ? 6.274 3.529 -6.000 1.00 95.19 120 VAL A O 1
ATOM 931 N N . ARG A 1 121 ? 7.387 4.542 -7.655 1.00 93.25 121 ARG A N 1
ATOM 932 C CA . ARG A 1 121 ? 6.589 5.778 -7.586 1.00 93.25 121 ARG A CA 1
ATOM 933 C C . ARG A 1 121 ? 5.120 5.528 -7.930 1.00 93.25 121 ARG A C 1
ATOM 935 O O . ARG A 1 121 ? 4.250 6.065 -7.249 1.00 93.25 121 ARG A O 1
ATOM 942 N N . THR A 1 122 ? 4.842 4.715 -8.948 1.00 91.38 122 THR A N 1
ATOM 943 C CA . THR A 1 122 ? 3.478 4.330 -9.335 1.00 91.38 122 THR A CA 1
ATOM 944 C C . THR A 1 122 ? 2.769 3.561 -8.224 1.00 91.38 122 THR A C 1
ATOM 946 O O . THR A 1 122 ? 1.592 3.815 -7.998 1.00 91.38 122 THR A O 1
ATOM 949 N N . PHE A 1 123 ? 3.475 2.683 -7.511 1.00 93.94 123 PHE A N 1
ATOM 950 C CA . PHE A 1 123 ? 2.944 1.967 -6.349 1.00 93.94 123 PHE A CA 1
ATOM 951 C C . PHE A 1 123 ? 2.656 2.907 -5.164 1.00 93.94 123 PHE A C 1
ATOM 953 O O . PHE A 1 123 ? 1.580 2.865 -4.576 1.00 93.94 123 PHE A O 1
ATOM 960 N N . LEU A 1 124 ? 3.583 3.817 -4.845 1.00 93.62 124 LEU A N 1
ATOM 961 C CA . LEU A 1 124 ? 3.447 4.740 -3.711 1.00 93.62 124 LEU A CA 1
ATOM 962 C C . LEU A 1 124 ? 2.402 5.842 -3.919 1.00 93.62 124 LEU A C 1
ATOM 964 O O . LEU A 1 124 ? 1.859 6.362 -2.946 1.00 93.62 124 LEU A O 1
ATOM 968 N N . LYS A 1 125 ? 2.145 6.251 -5.164 1.00 90.75 125 LYS A N 1
ATOM 969 C CA . LYS A 1 125 ? 1.216 7.345 -5.477 1.00 90.75 125 LYS A CA 1
ATOM 970 C C . LYS A 1 125 ? -0.198 7.131 -4.900 1.00 90.75 125 LYS A C 1
ATOM 972 O O . LYS A 1 125 ? -0.618 7.990 -4.125 1.00 90.75 125 LYS A O 1
ATOM 977 N N . PRO A 1 126 ? -0.917 6.032 -5.205 1.00 87.38 126 PRO A N 1
ATOM 978 C CA . PRO A 1 126 ? -2.264 5.814 -4.676 1.00 87.38 126 PRO A CA 1
ATOM 979 C C . PRO A 1 126 ? -2.286 5.676 -3.151 1.00 87.38 126 PRO A C 1
ATOM 981 O O . PRO A 1 126 ? -3.245 6.118 -2.524 1.00 87.38 126 PRO A O 1
ATOM 984 N N . LEU A 1 127 ? -1.229 5.115 -2.554 1.00 90.12 127 LEU A N 1
ATOM 985 C CA . LEU A 1 127 ? -1.087 5.010 -1.101 1.00 90.12 127 LEU A CA 1
ATOM 986 C C . LEU A 1 127 ? -1.022 6.397 -0.450 1.00 90.12 127 LEU A C 1
ATOM 988 O O . LEU A 1 127 ? -1.773 6.680 0.475 1.00 90.12 127 LEU A O 1
ATOM 992 N N . ARG A 1 128 ? -0.190 7.298 -0.988 1.00 87.69 128 ARG A N 1
ATOM 993 C CA . ARG A 1 128 ? -0.063 8.685 -0.504 1.00 87.69 128 ARG A CA 1
ATOM 994 C C . ARG A 1 128 ? -1.351 9.481 -0.658 1.00 87.69 128 ARG A C 1
ATOM 996 O O . ARG A 1 128 ? -1.704 10.244 0.235 1.00 87.69 128 ARG A O 1
ATOM 1003 N N . GLU A 1 129 ? -2.009 9.354 -1.807 1.00 83.44 129 GLU A N 1
ATOM 1004 C CA . GLU A 1 129 ? -3.244 10.087 -2.103 1.00 83.44 129 GLU A CA 1
ATOM 1005 C C . GLU A 1 129 ? -4.372 9.683 -1.149 1.00 83.44 129 GLU A C 1
ATOM 1007 O O . GLU A 1 129 ? -5.060 10.558 -0.626 1.00 83.44 129 GLU A O 1
ATOM 1012 N N . ARG A 1 130 ? -4.513 8.383 -0.866 1.00 78.81 130 ARG A N 1
ATOM 1013 C CA . ARG A 1 130 ? -5.524 7.867 0.066 1.00 78.81 130 ARG A CA 1
ATOM 1014 C C . ARG A 1 130 ? -5.167 8.121 1.528 1.00 78.81 130 ARG A C 1
ATOM 1016 O O . ARG A 1 130 ? -6.030 8.542 2.289 1.00 78.81 130 ARG A O 1
ATOM 1023 N N . ALA A 1 131 ? -3.897 7.968 1.904 1.00 71.06 131 ALA A N 1
ATOM 1024 C CA . ALA A 1 131 ? -3.446 8.235 3.268 1.00 71.06 131 ALA A CA 1
ATOM 1025 C C . ALA A 1 131 ? -3.657 9.702 3.679 1.00 71.06 131 ALA A C 1
ATOM 1027 O O . ALA A 1 131 ? -4.098 9.993 4.783 1.00 71.06 131 ALA A O 1
ATOM 1028 N N . ARG A 1 132 ? -3.413 10.651 2.762 1.00 69.88 132 ARG A N 1
ATOM 1029 C CA . ARG A 1 132 ? -3.648 12.087 3.006 1.00 69.88 132 ARG A CA 1
ATOM 1030 C C . ARG A 1 132 ? -5.124 12.465 3.127 1.00 69.88 132 ARG A C 1
ATOM 1032 O O . ARG A 1 132 ? -5.419 13.532 3.654 1.00 69.88 132 ARG A O 1
ATOM 1039 N N . ALA A 1 133 ? -6.038 11.647 2.604 1.00 59.97 133 ALA A N 1
ATOM 1040 C CA . ALA A 1 133 ? -7.469 11.938 2.643 1.00 59.97 133 ALA A CA 1
ATOM 1041 C C . ALA A 1 133 ? -8.073 11.752 4.047 1.00 59.97 133 ALA A C 1
ATOM 1043 O O . ALA A 1 133 ? -9.151 12.281 4.313 1.00 59.97 133 ALA A O 1
ATOM 1044 N N . ARG A 1 134 ? -7.377 11.057 4.958 1.00 52.53 134 ARG A N 1
ATOM 1045 C CA . ARG A 1 134 ? -7.731 10.997 6.377 1.00 52.53 134 ARG A CA 1
ATOM 1046 C C . ARG A 1 134 ? -6.765 11.860 7.193 1.00 52.53 134 ARG A C 1
ATOM 1048 O O . ARG A 1 134 ? -5.551 11.699 7.107 1.00 52.53 134 ARG A O 1
ATOM 1055 N N . GLY A 1 135 ? -7.308 12.747 8.032 1.00 50.41 135 GLY A N 1
ATOM 1056 C CA . GLY A 1 135 ? -6.597 13.170 9.242 1.00 50.41 135 GLY A CA 1
ATOM 1057 C C . GLY A 1 135 ? -6.287 11.935 10.094 1.00 50.41 135 GLY A C 1
ATOM 1058 O O . GLY A 1 135 ? -6.928 10.899 9.899 1.00 50.41 135 GLY A O 1
ATOM 1059 N N . SER A 1 136 ? -5.293 12.015 10.984 1.00 52.09 136 SER A N 1
ATOM 1060 C CA . SER A 1 136 ? -4.920 10.906 11.873 1.00 52.09 136 SER A CA 1
ATOM 1061 C C . SER A 1 136 ? -6.174 10.197 12.381 1.00 52.09 136 SER A C 1
ATOM 1063 O O . SER A 1 136 ? -7.092 10.842 12.889 1.00 52.09 136 SER A O 1
ATOM 1065 N N . VAL A 1 137 ? -6.257 8.882 12.152 1.00 52.12 137 VAL A N 1
ATOM 1066 C CA . VAL A 1 137 ? -7.391 8.078 12.611 1.00 52.12 137 VAL A CA 1
ATOM 1067 C C . VAL A 1 137 ? -7.369 8.155 14.131 1.00 52.12 137 VAL A C 1
ATOM 1069 O O . VAL A 1 137 ? -6.613 7.444 14.789 1.00 52.12 137 VAL A O 1
ATOM 1072 N N . GLY A 1 138 ? -8.145 9.084 14.686 1.00 46.34 138 GLY A N 1
ATOM 1073 C CA . GLY A 1 138 ? -8.413 9.121 16.107 1.00 46.34 138 GLY A CA 1
ATOM 1074 C C . GLY A 1 138 ? -8.995 7.767 16.463 1.00 46.34 138 GLY A C 1
ATOM 1075 O O . GLY A 1 138 ? -9.923 7.294 15.800 1.00 46.34 138 GLY A O 1
ATOM 1076 N N . ARG A 1 139 ? -8.414 7.111 17.468 1.00 45.28 139 ARG A N 1
ATOM 1077 C CA . ARG A 1 139 ? -9.011 5.913 18.049 1.00 45.28 139 ARG A CA 1
ATOM 1078 C C . ARG A 1 139 ? -10.453 6.290 18.367 1.00 45.28 139 ARG A C 1
ATOM 1080 O O . ARG A 1 139 ? -10.666 7.274 19.074 1.00 45.28 139 ARG A O 1
ATOM 1087 N N . LEU A 1 140 ? -11.424 5.578 17.795 1.00 39.78 140 LEU A N 1
ATOM 1088 C CA . LEU A 1 140 ? -12.813 5.765 18.184 1.00 39.78 140 LEU A CA 1
ATOM 1089 C C . LEU A 1 140 ? -12.849 5.433 19.675 1.00 39.78 140 LEU A C 1
ATOM 1091 O O . LEU A 1 140 ? -12.735 4.268 20.057 1.00 39.78 140 LEU A O 1
ATOM 1095 N N . ALA A 1 141 ? -12.882 6.465 20.513 1.00 39.34 141 ALA A N 1
ATOM 1096 C CA . ALA A 1 141 ? -13.030 6.311 21.940 1.00 39.34 141 ALA A CA 1
ATOM 1097 C C . ALA A 1 141 ? -14.474 5.872 22.154 1.00 39.34 141 ALA A C 1
ATOM 1099 O O . ALA A 1 141 ? -15.370 6.683 22.365 1.00 39.34 141 ALA A O 1
ATOM 1100 N N . VAL A 1 142 ? -14.707 4.569 22.017 1.00 43.94 142 VAL A N 1
ATOM 1101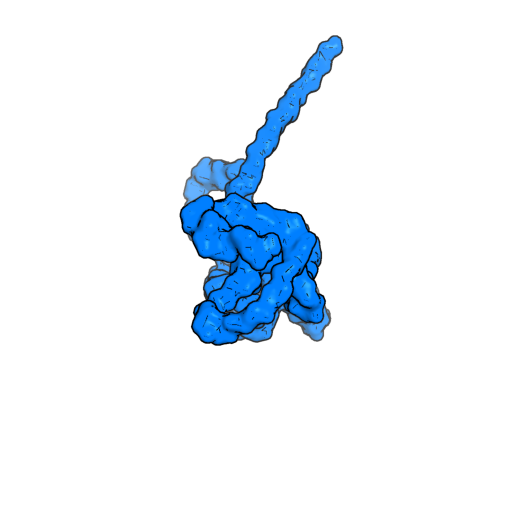 C CA . VAL A 1 142 ? -15.887 3.944 22.583 1.00 43.94 142 VAL A CA 1
ATOM 1102 C C . VAL A 1 142 ? -15.643 4.002 24.079 1.00 43.94 142 VAL A C 1
ATOM 1104 O O . VAL A 1 142 ? -14.959 3.153 24.645 1.00 43.94 142 VAL A O 1
ATOM 1107 N N . THR A 1 143 ? -16.115 5.072 24.711 1.00 41.34 143 THR A N 1
ATOM 1108 C CA . THR A 1 143 ? -16.305 5.078 26.151 1.00 41.34 143 THR A CA 1
ATOM 1109 C C . THR A 1 143 ? -17.257 3.927 26.442 1.00 41.34 143 THR A C 1
ATOM 1111 O O . THR A 1 143 ? -18.463 4.025 26.230 1.00 41.34 143 THR A O 1
ATOM 1114 N N . THR A 1 144 ? -16.712 2.790 26.879 1.00 43.38 144 THR A N 1
ATOM 1115 C CA . THR A 1 144 ? -17.494 1.808 27.622 1.00 43.38 144 THR A CA 1
ATOM 1116 C C . THR A 1 144 ? -18.123 2.591 28.757 1.00 43.38 144 THR A C 1
ATOM 1118 O O . THR A 1 144 ? -17.399 3.134 29.591 1.00 43.38 144 THR A O 1
ATOM 1121 N N . ALA A 1 145 ? -19.440 2.772 28.708 1.00 40.62 145 ALA A N 1
ATOM 1122 C CA . ALA A 1 145 ? -20.162 3.563 29.683 1.00 40.62 145 ALA A CA 1
ATOM 1123 C C . ALA A 1 145 ? -20.026 2.897 31.060 1.00 40.62 145 ALA A C 1
ATOM 1125 O O . ALA A 1 145 ? -20.803 2.024 31.421 1.00 40.62 145 ALA A O 1
ATOM 1126 N N . THR A 1 146 ? -19.002 3.286 31.815 1.00 42.81 146 THR A N 1
ATOM 1127 C CA . THR A 1 146 ? -18.840 2.997 33.246 1.00 42.81 146 THR A CA 1
ATOM 1128 C C . THR A 1 146 ? -19.504 4.066 34.117 1.00 42.81 146 THR A C 1
ATOM 1130 O O . THR A 1 146 ? -19.410 4.014 35.337 1.00 42.81 146 THR A O 1
ATOM 1133 N N . ALA A 1 147 ? -20.213 5.018 33.504 1.00 42.03 147 ALA A N 1
ATOM 1134 C CA . ALA A 1 147 ? -21.148 5.906 34.182 1.00 42.03 147 ALA A CA 1
ATOM 1135 C C . ALA A 1 147 ? -22.573 5.343 34.035 1.00 42.03 147 ALA A C 1
ATOM 1137 O O . ALA A 1 147 ? -22.883 4.816 32.961 1.00 42.03 147 ALA A O 1
ATOM 1138 N N . PRO A 1 148 ? -23.441 5.452 35.062 1.00 44.00 148 PRO A N 1
ATOM 1139 C CA . PRO A 1 148 ? -24.803 4.932 35.006 1.00 44.00 148 PRO A CA 1
ATOM 1140 C C . PRO A 1 148 ? -25.507 5.531 33.788 1.00 44.00 148 PRO A C 1
ATOM 1142 O O . PRO A 1 148 ? -25.672 6.747 33.662 1.00 44.00 148 PRO A O 1
ATOM 1145 N N . LEU A 1 149 ? -25.824 4.658 32.834 1.00 48.72 149 LEU A N 1
ATOM 1146 C CA . LEU A 1 149 ? -26.408 5.013 31.554 1.00 48.72 149 LEU A CA 1
ATOM 1147 C C . LEU A 1 149 ? -27.718 5.768 31.799 1.00 48.72 149 LEU A C 1
ATOM 1149 O O . LEU A 1 149 ? -28.695 5.197 32.276 1.00 48.72 149 LEU A O 1
ATOM 1153 N N . LYS A 1 150 ? -27.779 7.033 31.367 1.00 49.28 150 LYS A N 1
ATOM 1154 C CA . LYS A 1 150 ? -29.040 7.645 30.919 1.00 49.28 150 LYS A CA 1
ATOM 1155 C C . LYS A 1 150 ? -29.456 6.941 29.619 1.00 49.28 150 LYS A C 1
ATOM 1157 O O . LYS A 1 150 ? -29.321 7.505 28.533 1.00 49.28 150 LYS A O 1
ATOM 1162 N N . GLY A 1 151 ? -29.816 5.664 29.731 1.00 50.81 151 GLY A N 1
ATOM 1163 C CA . GLY A 1 151 ? -30.138 4.791 28.612 1.00 50.81 151 GLY A CA 1
ATOM 1164 C C . GLY A 1 151 ? -31.458 5.175 27.955 1.00 50.81 151 GLY A C 1
ATOM 1165 O O . GLY A 1 151 ? -32.307 5.833 28.553 1.00 50.81 151 GLY A O 1
ATOM 1166 N N . THR A 1 152 ? -31.627 4.792 26.693 1.00 55.28 152 THR A N 1
ATOM 1167 C CA . THR A 1 152 ? -32.951 4.784 26.060 1.00 55.28 152 THR A CA 1
ATOM 1168 C C . THR A 1 152 ? -33.814 3.710 26.726 1.00 55.28 152 THR A C 1
ATOM 1170 O O . THR A 1 152 ? -33.281 2.742 27.259 1.00 55.28 152 THR A O 1
ATOM 1173 N N . PHE A 1 153 ? -35.143 3.838 26.685 1.00 52.75 153 PHE A N 1
ATOM 1174 C CA . PHE A 1 153 ? -36.070 2.856 27.270 1.00 52.75 153 PHE A CA 1
ATOM 1175 C C . PHE A 1 153 ? -35.760 1.397 26.849 1.00 52.75 153 PHE A C 1
ATOM 1177 O O . PHE A 1 153 ? -35.836 0.484 27.661 1.00 52.75 153 PHE A O 1
ATOM 1184 N N . HIS A 1 154 ? -35.278 1.170 25.622 1.00 56.59 154 HIS A N 1
ATOM 1185 C CA . HIS A 1 154 ? -34.860 -0.161 25.153 1.00 56.59 154 HIS A CA 1
ATOM 1186 C C . HIS A 1 154 ? -33.620 -0.740 25.852 1.00 56.59 154 HIS A C 1
ATOM 1188 O O . HIS A 1 154 ? -33.438 -1.950 25.836 1.00 56.59 154 HIS A O 1
ATOM 1194 N N . GLN A 1 155 ? -32.771 0.094 26.454 1.00 57.09 155 GLN A N 1
ATOM 1195 C CA . GLN A 1 155 ? -31.668 -0.358 27.310 1.00 57.09 155 GLN A CA 1
ATOM 1196 C C . GLN A 1 155 ? -32.124 -0.654 28.743 1.00 57.09 155 GLN A C 1
ATOM 1198 O O . GLN A 1 155 ? -31.368 -1.255 29.501 1.00 57.09 155 GLN A O 1
ATOM 1203 N N . TRP A 1 156 ? -33.327 -0.211 29.119 1.00 58.28 156 TRP A N 1
ATOM 1204 C CA . TRP A 1 156 ? -33.928 -0.496 30.419 1.00 58.28 156 TRP A CA 1
ATOM 1205 C C . TRP A 1 156 ? -34.622 -1.864 30.447 1.00 58.28 156 TRP A C 1
ATOM 1207 O O . TRP A 1 156 ? -34.674 -2.489 31.497 1.00 58.28 156 TRP A O 1
ATOM 1217 N N . LEU A 1 157 ? -35.096 -2.355 29.298 1.00 59.94 157 LEU A N 1
ATOM 1218 C CA . LEU A 1 157 ? -35.697 -3.684 29.181 1.00 59.94 157 LEU A CA 1
ATOM 1219 C C . LEU A 1 157 ? -34.627 -4.782 29.311 1.00 59.94 157 LEU A C 1
ATOM 1221 O O . LEU A 1 157 ? -33.711 -4.851 28.485 1.00 59.94 157 LEU A O 1
ATOM 1225 N N . SER A 1 158 ? -34.743 -5.662 30.311 1.00 60.28 158 SER A N 1
ATOM 1226 C CA . SER A 1 158 ? -33.896 -6.855 30.399 1.00 60.28 158 SER A CA 1
ATOM 1227 C C . SER A 1 158 ? -34.160 -7.816 29.242 1.00 60.28 158 SER A C 1
ATOM 1229 O O . SER A 1 158 ? -35.272 -7.968 28.738 1.00 60.28 158 SER A O 1
ATOM 1231 N N . THR A 1 159 ? -33.106 -8.537 28.864 1.00 59.44 159 THR A N 1
ATOM 1232 C CA . THR A 1 159 ? -33.195 -9.701 27.969 1.00 59.44 159 THR A CA 1
ATOM 1233 C C . THR A 1 159 ? -33.811 -10.927 28.656 1.00 59.44 159 THR A C 1
ATOM 1235 O O . THR A 1 159 ? -34.119 -11.905 27.981 1.00 59.44 159 THR A O 1
ATOM 1238 N N . ARG A 1 160 ? -33.994 -10.857 29.981 1.00 58.19 160 ARG A N 1
ATOM 1239 C CA . ARG A 1 160 ? -34.622 -11.849 30.863 1.00 58.19 160 ARG A CA 1
ATOM 1240 C C . ARG A 1 160 ? -35.683 -11.170 31.734 1.00 58.19 160 ARG A C 1
ATOM 1242 O O . ARG A 1 160 ? -35.363 -10.743 32.848 1.00 58.19 160 ARG A O 1
ATOM 1249 N N . PRO A 1 161 ? -36.904 -10.969 31.215 1.00 60.06 161 PRO A N 1
ATOM 1250 C CA . PRO A 1 161 ? -37.969 -10.266 31.933 1.00 60.06 161 PRO A CA 1
ATOM 1251 C C . PRO A 1 161 ? -38.410 -10.990 33.215 1.00 60.06 161 PRO A C 1
ATOM 1253 O O . PRO A 1 161 ? -38.831 -10.347 34.169 1.00 60.06 161 PRO A O 1
ATOM 1256 N N . GLU A 1 162 ? -38.270 -12.313 33.271 1.00 59.34 162 GLU A N 1
ATOM 1257 C CA . GLU A 1 162 ? -38.602 -13.153 34.427 1.00 59.34 162 GLU A CA 1
ATOM 1258 C C . GLU A 1 162 ? -37.681 -12.953 35.645 1.00 59.34 162 GLU A C 1
ATOM 1260 O O . GLU A 1 162 ? -38.068 -13.264 36.769 1.00 59.34 162 GLU A O 1
ATOM 1265 N N . GLU A 1 163 ? -36.480 -12.407 35.437 1.00 56.59 163 GLU A N 1
ATOM 1266 C CA . GLU A 1 163 ? -35.502 -12.101 36.493 1.00 56.59 163 GLU A CA 1
ATOM 1267 C C . GLU A 1 163 ? -35.489 -10.601 36.858 1.00 56.59 163 GLU A C 1
ATOM 1269 O O . GLU A 1 163 ? -34.692 -10.156 37.694 1.00 56.59 163 GLU A O 1
ATOM 1274 N N . GLU A 1 164 ? -36.352 -9.799 36.226 1.00 56.31 164 GLU A N 1
ATOM 1275 C CA . GLU A 1 164 ? -36.389 -8.353 36.416 1.00 56.31 164 GLU A CA 1
ATOM 1276 C C . GLU A 1 164 ? -36.949 -8.006 37.804 1.00 56.31 164 GLU A C 1
ATOM 1278 O O . GLU A 1 164 ? -38.046 -8.403 38.195 1.00 56.31 164 GLU A O 1
ATOM 1283 N N . ARG A 1 165 ? -36.177 -7.232 38.569 1.00 55.59 165 ARG A N 1
ATOM 1284 C CA . ARG A 1 165 ? -36.623 -6.655 39.844 1.00 55.59 165 ARG A CA 1
ATOM 1285 C C . ARG A 1 165 ? -37.230 -5.284 39.584 1.00 55.59 165 ARG A C 1
ATOM 1287 O O . ARG A 1 165 ? -36.784 -4.594 38.671 1.00 55.59 165 ARG A O 1
ATOM 1294 N N . LEU A 1 166 ? -38.168 -4.855 40.429 1.00 56.06 166 LEU A N 1
ATOM 1295 C CA . LEU A 1 166 ? -38.666 -3.478 40.412 1.00 56.06 166 LEU A CA 1
ATOM 1296 C C . LEU A 1 166 ? -37.480 -2.516 40.586 1.00 56.06 166 LEU A C 1
ATOM 1298 O O . LEU A 1 166 ? -36.789 -2.542 41.605 1.00 56.06 166 LEU A O 1
ATOM 1302 N N . ARG A 1 167 ? -37.210 -1.715 39.554 1.00 60.41 167 ARG A N 1
ATOM 1303 C CA . ARG A 1 167 ? -36.180 -0.672 39.545 1.00 60.41 167 ARG A CA 1
ATOM 1304 C C . ARG A 1 167 ? -36.854 0.652 39.248 1.00 60.41 167 ARG A C 1
ATOM 1306 O O . ARG A 1 167 ? -37.730 0.717 38.390 1.00 60.41 167 ARG A O 1
ATOM 1313 N N . GLU A 1 168 ? -36.403 1.701 39.917 1.00 57.53 168 GLU A N 1
ATOM 1314 C CA . GLU A 1 168 ? -36.846 3.055 39.609 1.00 57.53 168 GLU A CA 1
ATOM 1315 C C . GLU A 1 168 ? -36.447 3.421 38.171 1.00 57.53 168 GLU A C 1
ATOM 1317 O O . GLU A 1 168 ? -35.319 3.179 37.723 1.00 57.53 168 GLU A O 1
ATOM 1322 N N . LEU A 1 169 ? -37.406 3.965 37.422 1.00 57.94 169 LEU A N 1
ATOM 1323 C CA . LEU A 1 169 ? -37.179 4.437 36.063 1.00 57.94 169 LEU A CA 1
ATOM 1324 C C . LEU A 1 169 ? -36.392 5.754 36.114 1.00 57.94 169 LEU A C 1
ATOM 1326 O O . LEU A 1 169 ? -36.805 6.683 36.807 1.00 57.94 169 LEU A O 1
ATOM 1330 N N . PRO A 1 170 ? -35.288 5.894 35.360 1.00 59.53 170 PRO A N 1
ATOM 1331 C CA . PRO A 1 170 ? -34.584 7.165 35.299 1.00 59.53 170 PRO A CA 1
ATOM 1332 C C . PRO A 1 170 ? -35.475 8.222 34.631 1.00 59.53 170 PRO A C 1
ATOM 1334 O O . PRO A 1 170 ? -35.927 8.023 33.499 1.00 59.53 170 PRO A O 1
ATOM 1337 N N . GLU A 1 171 ? -35.659 9.368 35.299 1.00 58.59 171 GLU A N 1
ATOM 1338 C CA . GLU A 1 171 ? -36.496 10.516 34.890 1.00 58.59 171 GLU A CA 1
ATOM 1339 C C . GLU A 1 171 ? -35.940 11.300 33.676 1.00 58.59 171 GLU A C 1
ATOM 1341 O O . GLU A 1 171 ? -35.969 12.527 33.590 1.00 58.59 171 GLU A O 1
ATOM 1346 N N . GLY A 1 172 ? -35.368 10.599 32.699 1.00 65.44 172 GLY A N 1
ATOM 1347 C CA . GLY A 1 172 ? -34.906 11.186 31.452 1.00 65.44 172 GLY A CA 1
ATOM 1348 C C . GLY A 1 172 ? -36.061 11.376 30.470 1.00 65.44 172 GLY A C 1
ATOM 1349 O O . GLY A 1 172 ? -36.813 10.442 30.201 1.00 65.44 172 GLY A O 1
ATOM 1350 N N . GLY A 1 173 ? -36.140 12.545 29.824 1.00 64.38 173 GLY A N 1
ATOM 1351 C CA . GLY A 1 173 ? -37.152 12.815 28.788 1.00 64.38 173 GLY A CA 1
ATOM 1352 C C . GLY A 1 173 ? -37.167 11.795 27.635 1.00 64.38 173 GLY A C 1
ATOM 1353 O O . GLY A 1 173 ? -38.209 11.561 27.033 1.00 64.38 173 GLY A O 1
ATOM 1354 N N . ARG A 1 174 ? -36.039 11.118 27.366 1.00 62.84 174 ARG A N 1
ATOM 1355 C CA . ARG A 1 174 ? -35.961 10.017 26.386 1.00 62.84 174 ARG A CA 1
ATOM 1356 C C . ARG A 1 1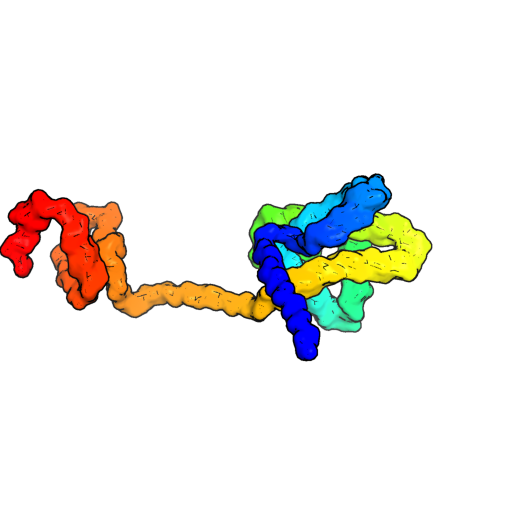74 ? -36.632 8.724 26.858 1.00 62.84 174 ARG A C 1
ATOM 1358 O O . ARG A 1 174 ? -37.153 7.996 26.022 1.00 62.84 174 ARG A O 1
ATOM 1365 N N . THR A 1 175 ? -36.617 8.434 28.158 1.00 63.81 175 THR A N 1
ATOM 1366 C CA . THR A 1 175 ? -37.326 7.286 28.746 1.00 63.81 175 THR A CA 1
ATOM 1367 C C . THR A 1 175 ? -38.829 7.511 28.652 1.00 63.81 175 THR A C 1
ATOM 1369 O O . THR A 1 175 ? -39.552 6.635 28.190 1.00 63.81 175 THR A O 1
ATOM 1372 N N . ARG A 1 176 ? -39.277 8.726 28.992 1.00 67.44 176 ARG A N 1
ATOM 1373 C CA . ARG A 1 176 ? -40.691 9.116 28.947 1.00 67.44 176 ARG A CA 1
ATOM 1374 C C . ARG A 1 176 ? -41.255 9.101 27.525 1.00 67.44 176 ARG A C 1
ATOM 1376 O O . ARG A 1 176 ? -42.256 8.447 27.285 1.00 67.44 176 ARG A O 1
ATOM 1383 N N . ALA A 1 177 ? -40.533 9.674 26.560 1.00 67.31 177 ALA A N 1
ATOM 1384 C CA . ALA A 1 177 ? -40.921 9.601 25.148 1.00 67.31 177 ALA A CA 1
ATOM 1385 C C . ALA A 1 177 ? -40.981 8.156 24.608 1.00 67.31 177 ALA A C 1
ATOM 1387 O O . ALA A 1 177 ? -41.797 7.849 23.743 1.00 67.31 177 ALA A O 1
ATOM 1388 N N . GLY A 1 178 ? -40.123 7.263 25.118 1.00 67.00 178 GLY A N 1
ATOM 1389 C CA . GLY A 1 178 ? -40.172 5.834 24.801 1.00 67.00 178 GLY A CA 1
ATOM 1390 C C . GLY A 1 178 ? -41.425 5.157 25.359 1.00 67.00 178 GLY A C 1
ATOM 1391 O O . GLY A 1 178 ? -42.104 4.447 24.620 1.00 67.00 178 GLY A O 1
ATOM 1392 N N . LEU A 1 179 ? -41.765 5.431 26.621 1.00 68.31 179 LEU A N 1
ATOM 1393 C CA . LEU A 1 179 ? -42.990 4.943 27.262 1.00 68.31 179 LEU A CA 1
ATOM 1394 C C . LEU A 1 179 ? -44.250 5.437 26.547 1.00 68.31 179 LEU A C 1
ATOM 1396 O O . LEU A 1 179 ? -45.128 4.630 26.261 1.00 68.31 179 LEU A O 1
ATOM 1400 N N . ASP A 1 180 ? -44.315 6.720 26.191 1.00 67.75 180 ASP A N 1
ATOM 1401 C CA . ASP A 1 180 ? -45.479 7.322 25.524 1.00 67.75 180 ASP A CA 1
ATOM 1402 C C . ASP A 1 180 ? -45.755 6.705 24.141 1.00 67.75 180 ASP A C 1
ATOM 1404 O O . ASP A 1 180 ? -46.893 6.691 23.676 1.00 67.75 180 ASP A O 1
ATOM 1408 N N . SER A 1 181 ? -44.721 6.163 23.489 1.00 67.75 181 SER A N 1
ATOM 1409 C CA . SER A 1 181 ? -44.826 5.512 22.177 1.00 67.75 181 SER A CA 1
ATOM 1410 C C . SER A 1 181 ? -45.370 4.076 22.219 1.00 67.75 181 SER A C 1
ATOM 1412 O O . SER A 1 181 ? -45.609 3.483 21.164 1.00 67.75 181 SER A O 1
ATOM 1414 N N . TRP A 1 182 ? -45.562 3.499 23.411 1.00 67.31 182 TRP A N 1
ATOM 1415 C CA . TRP A 1 182 ? -46.083 2.140 23.561 1.00 67.31 182 TRP A CA 1
ATOM 1416 C C . TRP A 1 182 ? -47.599 2.049 23.322 1.00 67.31 182 TRP A C 1
ATOM 1418 O O . TRP A 1 182 ? -48.321 3.035 23.479 1.00 67.31 182 TRP A O 1
ATOM 1428 N N . PRO A 1 183 ? -48.118 0.866 22.935 1.00 75.81 183 PRO A N 1
ATOM 1429 C CA . PRO A 1 183 ? -49.543 0.687 22.673 1.00 75.81 183 PRO A CA 1
ATOM 1430 C C . PRO A 1 183 ? -50.406 1.070 23.885 1.00 75.81 183 PRO A C 1
ATOM 1432 O O . PRO A 1 183 ? -50.202 0.545 24.979 1.00 75.81 183 PRO A O 1
ATOM 1435 N N . ARG A 1 184 ? -51.417 1.931 23.683 1.00 64.62 184 ARG A N 1
ATOM 1436 C CA . ARG A 1 184 ? -52.303 2.431 24.760 1.00 64.62 184 ARG A CA 1
ATOM 1437 C C . ARG A 1 184 ? -52.938 1.329 25.604 1.00 64.62 184 ARG A C 1
ATOM 1439 O O . ARG A 1 184 ? -52.964 1.446 26.818 1.00 64.62 184 ARG A O 1
ATOM 1446 N N . ALA A 1 185 ? -53.343 0.221 24.984 1.00 62.66 185 ALA A N 1
ATOM 1447 C CA . ALA A 1 185 ? -53.913 -0.930 25.691 1.00 62.66 185 ALA A CA 1
ATOM 1448 C C . ALA A 1 185 ? -52.965 -1.543 26.745 1.00 62.66 185 ALA A C 1
ATOM 1450 O O . ALA A 1 185 ? -53.416 -2.171 27.701 1.00 62.66 185 ALA A O 1
ATOM 1451 N N . TRP A 1 186 ? -51.649 -1.382 26.578 1.00 66.12 186 TRP A N 1
ATOM 1452 C CA . TRP A 1 186 ? -50.656 -1.800 27.565 1.00 66.12 186 TRP A CA 1
ATOM 1453 C C . TRP A 1 186 ? -50.516 -0.764 28.692 1.00 66.12 186 TRP A C 1
ATOM 1455 O O . TRP A 1 186 ? -50.501 -1.140 29.862 1.00 66.12 186 TRP A O 1
ATOM 1465 N N . GLN A 1 187 ? -50.490 0.530 28.347 1.00 63.88 187 GLN A N 1
ATOM 1466 C CA . GLN A 1 187 ? -50.423 1.640 29.309 1.00 63.88 187 GLN A CA 1
ATOM 1467 C C . GLN A 1 187 ? -51.664 1.697 30.214 1.00 63.88 187 GLN A C 1
ATOM 1469 O O . GLN A 1 187 ? -51.535 1.867 31.418 1.00 63.88 187 GLN A O 1
ATOM 1474 N N . GLU A 1 188 ? -52.860 1.488 29.666 1.00 63.81 188 GLU A N 1
ATOM 1475 C CA . GLU A 1 188 ? -54.127 1.513 30.413 1.00 63.81 188 GLU A CA 1
ATOM 1476 C C . GLU A 1 188 ? -54.255 0.351 31.411 1.00 63.81 188 GLU A C 1
ATOM 1478 O O . GLU A 1 188 ? -54.939 0.473 32.422 1.00 63.81 188 GLU A O 1
ATOM 1483 N N . ARG A 1 189 ? -53.586 -0.777 31.143 1.00 54.88 189 ARG A N 1
ATOM 1484 C CA . ARG A 1 189 ? -53.667 -1.989 31.970 1.00 54.88 189 ARG A CA 1
ATOM 1485 C C . ARG A 1 189 ? -52.628 -2.037 33.096 1.00 54.88 189 ARG A C 1
ATOM 1487 O O . ARG A 1 189 ? -52.865 -2.727 34.081 1.00 54.88 189 ARG A O 1
ATOM 1494 N N . TRP A 1 190 ? -51.492 -1.352 32.944 1.00 58.12 190 TRP A N 1
ATOM 1495 C CA . TRP A 1 190 ? -50.348 -1.465 33.865 1.00 58.12 190 TRP A CA 1
ATOM 1496 C C . TRP A 1 190 ? -49.686 -0.131 34.245 1.00 58.12 190 TRP A C 1
ATOM 1498 O O . TRP A 1 190 ? -48.836 -0.114 35.127 1.00 58.12 190 TRP A O 1
ATOM 1508 N N . GLY A 1 191 ? -50.031 0.979 33.587 1.00 53.25 191 GLY A N 1
ATOM 1509 C CA . GLY A 1 191 ? -49.424 2.300 33.793 1.00 53.25 191 GLY A CA 1
ATOM 1510 C C . GLY A 1 191 ? -50.228 3.257 34.677 1.00 53.25 191 GLY A C 1
ATOM 1511 O O . GLY A 1 191 ? -49.842 4.414 34.791 1.00 53.25 191 GLY A O 1
ATOM 1512 N N . ALA A 1 192 ? -51.342 2.812 35.267 1.00 48.28 192 ALA A N 1
ATOM 1513 C CA . ALA A 1 192 ? -52.225 3.654 36.082 1.00 48.28 192 ALA A CA 1
ATOM 1514 C C . ALA A 1 192 ? -51.823 3.756 37.569 1.00 48.28 192 ALA A C 1
ATOM 1516 O O . ALA A 1 192 ? -52.374 4.599 38.270 1.00 48.28 192 ALA A O 1
ATOM 1517 N N . ASP A 1 193 ? -50.859 2.948 38.028 1.00 47.31 193 ASP A N 1
ATOM 1518 C CA . ASP A 1 193 ? -50.423 2.881 39.435 1.00 47.31 193 ASP A CA 1
ATOM 1519 C C . ASP A 1 193 ? -48.977 3.389 39.657 1.00 47.31 193 ASP A C 1
ATOM 1521 O O . ASP A 1 193 ? -48.296 2.942 40.581 1.00 47.31 193 ASP A O 1
ATOM 1525 N N . VAL A 1 194 ? -48.485 4.306 38.809 1.00 42.88 194 VAL A N 1
ATOM 1526 C CA . VAL A 1 194 ? -47.194 5.008 39.006 1.00 42.88 194 VAL A CA 1
ATOM 1527 C C . VAL A 1 194 ? -47.423 6.466 39.374 1.00 42.88 194 VAL A C 1
ATOM 1529 O O . VAL A 1 194 ? -48.155 7.148 38.622 1.00 42.88 194 VAL A O 1
#

Nearest PDB structures (foldseek):
  6dg6-assembly4_D  TM=4.457E-01  e=1.717E+00  synthetic construct
  6dg6-assembly6_F  TM=3.204E-01  e=2.094E+00  synthetic construct
  8yqt-assembly1_J  TM=1.577E-01  e=3.994E+00  African swine fever virus

Secondary structure (DSSP, 8-state):
-PPPPP---PPP--SSSS-HHHHHHHHTTT-----PPPPPHHHHHHHHHHHHHHHHHHTS-HHHHHHHHHHHHHTT--HHHHHH-TTS-HHHHHHHHHHHHHHHHHHHT--SHHHHHHHHHHHHHHHHHHHTTS------------S-----HHHHS-S-GGG----PPP--HHHHHHHHTS-HHHHHHHSTT-

pLDDT: mean 70.78, std 19.98, range [35.31, 96.5]

Mean predicted aligned error: 18.28 Å

Solvent-accessible surface area (backbone atoms only — not comparable to full-atom values): 12039 Å² total; per-residue (Å²): 136,88,80,80,80,79,80,72,82,75,79,77,88,74,77,78,99,66,60,69,72,63,53,54,64,34,63,78,62,72,64,86,67,89,69,67,73,82,77,52,57,67,47,22,32,41,52,46,50,36,48,52,53,51,11,59,76,68,75,44,60,52,66,60,42,50,46,53,52,28,52,38,31,58,74,66,48,63,54,58,57,67,67,58,30,64,92,53,53,70,69,50,42,52,51,51,48,52,33,47,41,52,52,10,49,61,37,71,70,34,93,39,73,69,49,33,53,50,46,46,48,61,61,47,46,62,26,52,60,42,37,67,74,48,72,83,82,68,75,80,78,74,72,74,76,86,54,89,72,90,53,51,44,78,70,68,56,61,98,50,69,92,76,61,69,97,67,89,76,72,92,42,72,60,26,52,57,46,58,71,70,48,63,62,78,55,44,73,74,71,56,79,86,119

Foldseek 3Di:
DDDDDDDDDDPDDDDDDDDPVVVVVVVVVVDPDDAQDDADLLLLQQLLVLLVVQCVVVVHDSLVSLLVVLLCLCVVNLCSLVPRSVVDDPVNSVSSSRNSPVLSVQLVPQPDPVSNSVSSCVSNVSSVVSNVVDDPPDDPPPPPCPDDDPDALVVVDDPCNVPDDDDDDPPDPRNVVNVVPDDVVVCVVPVPPD

Radius of gyration: 27.99 Å; Cα contacts (8 Å, |Δi|>4): 125; chains: 1; bounding box: 72×60×67 Å

Sequence (194 aa):
MPRTPSRDPRPRRQGGGRSRYYEARREERGTAGQHAAEWSDAAAQSVFTALHEGSARRGVAIGRFVEDVLVGVAAGDNRFTARECREMCAADRDVATGIMRWHALLLAEAASRAARIRRVRTFLKPLRERARARGSVGRLAVTTATAPLKGTFHQWLSTRPEEERLRELPEGGRTRAGLDSWPRAWQERWGADV

Organism: Prymnesium parvum (NCBI:txid97485)